Protein AF-A0A6M2D416-F1 (afdb_monomer_lite)

Secondary structure (DSSP, 8-state):
---------------HHHHHHHHHHS------SSHHHHHHHHTTPPPEEE--PPPP---------PPPS-EEEEEEEEEEEPPHHHHHTTTHHHHHHTTS--S--------SEEEEEEEEPTT-SSSTT-EE-SEEEPPGGGG-TTHHHHHHHTT--HHHHIIIIIT-S-SPPPHHHHS-HHHHHTT--GGGS--HHHHHHHHHHHHHHHHH----EESSPPPTT----B----TT--HHHHHHHHHH-TTHHHHHHHHHT-EE-GGGEEEEEEEEPPTTS-S--EEEEEEEEEESSPPP----SSSEEEEEEE-HHHHHHHHHTT--

InterPro domains:
  IPR000086 NUDIX hydrolase domain [PS51462] (69-328)
  IPR015797 NUDIX hydrolase-like domain superfamily [SSF55811] (111-321)
  IPR039121 Acyl-coenzyme A diphosphatase NUDT19 [PTHR12318] (63-326)

Radius of gyration: 21.06 Å; chains: 1; bounding box: 55×63×43 Å

Structure (mmCIF, N/CA/C/O backbone):
data_AF-A0A6M2D416-F1
#
_entry.id   AF-A0A6M2D416-F1
#
loop_
_atom_site.group_PDB
_atom_site.id
_atom_site.type_symbol
_atom_site.label_atom_id
_atom_site.label_alt_id
_atom_site.label_comp_id
_atom_site.label_asym_id
_atom_site.label_entity_id
_atom_site.label_seq_id
_atom_site.pdbx_PDB_ins_code
_atom_site.Cartn_x
_atom_site.Cartn_y
_atom_site.Cartn_z
_atom_site.occupancy
_atom_site.B_iso_or_equiv
_atom_site.auth_seq_id
_atom_site.auth_comp_id
_atom_site.auth_asym_id
_atom_site.auth_atom_id
_atom_site.pdbx_PDB_model_num
ATOM 1 N N . TRP A 1 1 ? -30.967 5.201 -10.772 1.00 27.53 1 TRP A N 1
ATOM 2 C CA . TRP A 1 1 ? -32.035 6.024 -10.182 1.00 27.53 1 TRP A CA 1
ATOM 3 C C . TRP A 1 1 ? -32.288 5.547 -8.766 1.00 27.53 1 TRP A C 1
ATOM 5 O O . TRP A 1 1 ? -32.712 4.417 -8.590 1.00 27.53 1 TRP A O 1
ATOM 15 N N . CYS A 1 2 ? -31.939 6.369 -7.782 1.00 19.62 2 CYS A N 1
ATOM 16 C CA . CYS A 1 2 ? -32.592 6.429 -6.475 1.00 19.62 2 CYS A CA 1
ATOM 17 C C . CYS A 1 2 ? -32.116 7.726 -5.817 1.00 19.62 2 CYS A C 1
ATOM 19 O O . CYS A 1 2 ? -31.126 7.777 -5.093 1.00 19.62 2 CYS A O 1
ATOM 21 N N . SER A 1 3 ? -32.803 8.801 -6.188 1.00 26.62 3 SER A N 1
ATOM 22 C CA . SER A 1 3 ? -32.881 10.049 -5.447 1.00 26.62 3 SER A CA 1
ATOM 23 C C . SER A 1 3 ? -33.640 9.780 -4.147 1.00 26.62 3 SER A C 1
ATOM 25 O O . SER A 1 3 ? -34.864 9.681 -4.148 1.00 26.62 3 SER A O 1
ATOM 27 N N . GLY A 1 4 ? -32.914 9.622 -3.045 1.00 21.33 4 GLY A N 1
ATOM 28 C CA . GLY A 1 4 ? -33.474 9.505 -1.701 1.00 21.33 4 GLY A CA 1
ATOM 29 C C . GLY A 1 4 ? -32.883 10.587 -0.812 1.00 21.33 4 GLY A C 1
ATOM 30 O O . GLY A 1 4 ? -31.812 10.412 -0.244 1.00 21.33 4 GLY A O 1
ATOM 31 N N . SER A 1 5 ? -33.570 11.724 -0.744 1.00 26.69 5 SER A N 1
ATOM 32 C CA . SER A 1 5 ? -33.284 12.833 0.165 1.00 26.69 5 SER A CA 1
ATOM 33 C C . SER A 1 5 ? -33.296 12.355 1.622 1.00 26.69 5 SER A C 1
ATOM 35 O O . SER A 1 5 ? -34.361 12.053 2.154 1.00 26.69 5 SER A O 1
ATOM 37 N N . LEU A 1 6 ? -32.146 12.384 2.296 1.00 23.77 6 LEU A N 1
ATOM 38 C CA . LEU A 1 6 ? -32.079 12.424 3.759 1.00 23.77 6 LEU A CA 1
ATOM 39 C C . LEU A 1 6 ? -31.815 13.870 4.194 1.00 23.77 6 LEU A C 1
ATOM 41 O O . LEU A 1 6 ? -30.680 14.295 4.397 1.00 23.77 6 LEU A O 1
ATOM 45 N N . ARG A 1 7 ? -32.901 14.646 4.300 1.00 24.47 7 ARG A N 1
ATOM 46 C CA . ARG A 1 7 ? -32.939 15.894 5.072 1.00 24.47 7 ARG A CA 1
ATOM 47 C C . ARG A 1 7 ? -33.192 15.562 6.545 1.00 24.47 7 ARG A C 1
ATOM 49 O O . ARG A 1 7 ? -34.168 14.891 6.859 1.00 24.47 7 ARG A O 1
ATOM 56 N N . GLY A 1 8 ? -32.374 16.150 7.423 1.00 23.72 8 GLY A N 1
ATOM 57 C CA . GLY A 1 8 ? -32.570 16.234 8.879 1.00 23.72 8 GLY A CA 1
ATOM 58 C C . GLY A 1 8 ? -31.790 15.160 9.650 1.00 23.72 8 GLY A C 1
ATOM 59 O O . GLY A 1 8 ? -31.942 13.986 9.364 1.00 23.72 8 GLY A O 1
ATOM 60 N N . ARG A 1 9 ? -30.950 15.459 10.649 1.00 22.52 9 ARG A N 1
ATOM 61 C CA . ARG A 1 9 ? -30.911 16.601 11.575 1.00 22.52 9 ARG A CA 1
ATOM 62 C C . ARG A 1 9 ? -29.462 16.932 11.989 1.00 22.52 9 ARG A C 1
ATOM 64 O O . ARG A 1 9 ? -28.677 16.034 12.242 1.00 22.52 9 ARG A O 1
ATOM 71 N N . ARG A 1 10 ? -29.199 18.242 12.091 1.00 24.81 10 ARG A N 1
ATOM 72 C CA . ARG A 1 10 ? -28.226 18.972 12.937 1.00 24.81 10 ARG A CA 1
ATOM 73 C C . ARG A 1 10 ? -26.801 18.398 13.085 1.00 24.81 10 ARG A C 1
ATOM 75 O O . ARG A 1 10 ? -26.560 17.509 13.884 1.00 24.81 10 ARG A O 1
ATOM 82 N N . GLY A 1 11 ? -25.848 19.065 12.427 1.00 26.11 11 GLY A N 1
ATOM 83 C CA . GLY A 1 11 ? -24.556 19.423 13.037 1.00 26.11 11 GLY A CA 1
ATOM 84 C C . GLY A 1 11 ? -23.553 18.312 13.366 1.00 26.11 11 GLY A C 1
ATOM 85 O O . GLY A 1 11 ? -22.735 18.520 14.253 1.00 26.11 11 GLY A O 1
ATOM 86 N N . GLY A 1 12 ? -23.582 17.160 12.694 1.00 24.47 12 GLY A N 1
ATOM 87 C CA . GLY A 1 12 ? -22.555 16.129 12.875 1.00 24.47 12 GLY A CA 1
ATOM 88 C C . GLY A 1 12 ? -21.282 16.450 12.089 1.00 24.47 12 GLY A C 1
ATOM 89 O O . GLY A 1 12 ? -21.311 16.469 10.859 1.00 24.47 12 GLY A O 1
ATOM 90 N N . GLN A 1 13 ? -20.167 16.690 12.786 1.00 28.94 13 GLN A N 1
ATOM 91 C CA . GLN A 1 13 ? -18.825 16.602 12.206 1.00 28.94 13 GLN A CA 1
ATOM 92 C C . GLN A 1 13 ? -18.685 15.253 11.487 1.00 28.94 13 GLN A C 1
ATOM 94 O O . GLN A 1 13 ? -18.923 14.198 12.074 1.00 28.94 13 GLN A O 1
ATOM 99 N N . TRP A 1 14 ? -18.307 15.281 10.210 1.00 30.66 14 TRP A N 1
ATOM 100 C CA . TRP A 1 14 ? -17.920 14.076 9.481 1.00 30.66 14 TRP A CA 1
ATOM 101 C C . TRP A 1 14 ? -16.582 13.595 10.048 1.00 30.66 14 TRP A C 1
ATOM 103 O O . TRP A 1 14 ? -15.518 14.003 9.593 1.00 30.66 14 TRP A O 1
ATOM 113 N N . CYS A 1 15 ? -16.643 12.790 11.108 1.00 32.06 15 CYS A N 1
ATOM 114 C CA . CYS A 1 15 ? -15.466 12.240 11.767 1.00 32.06 15 CYS A CA 1
ATOM 115 C C . CYS A 1 15 ? -14.890 11.056 10.988 1.00 32.06 15 CYS A C 1
ATOM 117 O O . CYS A 1 15 ? -15.589 10.353 10.258 1.00 32.06 15 CYS A O 1
ATOM 119 N N . ALA A 1 16 ? -13.602 10.824 11.211 1.00 33.34 16 ALA A N 1
ATOM 120 C CA . ALA A 1 16 ? -12.753 9.832 10.572 1.00 33.34 16 ALA A CA 1
ATOM 121 C C . ALA A 1 16 ? -13.314 8.406 10.460 1.00 33.34 16 ALA A C 1
ATOM 123 O O . ALA A 1 16 ? -12.935 7.676 9.560 1.00 33.34 16 ALA A O 1
ATOM 124 N N . ALA A 1 17 ? -14.249 7.979 11.297 1.00 29.34 17 ALA A N 1
ATOM 125 C CA . ALA A 1 17 ? -14.842 6.662 11.112 1.00 29.34 17 ALA A CA 1
ATOM 126 C C . ALA A 1 17 ? -15.971 6.637 10.057 1.00 29.34 17 ALA A C 1
ATOM 128 O O . ALA A 1 17 ? -16.163 5.614 9.413 1.00 29.34 17 ALA A O 1
ATOM 129 N N . SER A 1 18 ? -16.572 7.770 9.670 1.00 36.16 18 SER A N 1
ATOM 130 C CA . SER A 1 18 ? -17.322 7.848 8.399 1.00 36.16 18 SER A CA 1
ATOM 131 C C . SER A 1 18 ? -16.418 7.629 7.164 1.00 36.16 18 SER A C 1
ATOM 133 O O . SER A 1 18 ? -16.910 7.176 6.133 1.00 36.16 18 SER A O 1
ATOM 135 N N . PHE A 1 19 ? -15.103 7.876 7.280 1.00 40.12 19 PHE A N 1
ATOM 136 C CA . PHE A 1 19 ? -14.059 7.662 6.254 1.00 40.12 19 PHE A CA 1
ATOM 137 C C . PHE A 1 19 ? -13.789 6.168 6.003 1.00 40.12 19 PHE A C 1
ATOM 139 O O . PHE A 1 19 ? -13.688 5.727 4.862 1.00 40.12 19 PHE A O 1
ATOM 146 N N . VAL A 1 20 ? -13.737 5.371 7.076 1.00 38.25 20 VAL A N 1
ATOM 147 C CA . VAL A 1 20 ? -13.540 3.910 7.031 1.00 38.25 20 VAL A CA 1
ATOM 148 C C . VAL A 1 20 ? -14.827 3.184 6.615 1.00 38.25 20 VAL A C 1
ATOM 150 O O . VAL A 1 20 ? -14.782 2.145 5.956 1.00 38.25 20 VAL A O 1
ATOM 153 N N . LEU A 1 21 ? -15.990 3.749 6.961 1.00 37.34 21 LEU A N 1
ATOM 154 C CA . LEU A 1 21 ? -17.278 3.048 6.936 1.00 37.34 21 LEU A CA 1
ATOM 155 C C . LEU A 1 21 ? -18.181 3.402 5.747 1.00 37.34 21 LEU A C 1
ATOM 157 O O . LEU A 1 21 ? -19.014 2.581 5.348 1.00 37.34 21 LEU A O 1
ATOM 161 N N . ALA A 1 22 ? -17.996 4.566 5.112 1.00 37.41 22 ALA A N 1
ATOM 162 C CA . ALA A 1 22 ? -18.667 4.881 3.847 1.00 37.41 22 ALA A CA 1
ATOM 163 C C . ALA A 1 22 ? -18.236 3.935 2.706 1.00 37.41 22 ALA A C 1
ATOM 165 O O . ALA A 1 22 ? -19.055 3.623 1.838 1.00 37.41 22 ALA A O 1
ATOM 166 N N . ASN A 1 23 ? -17.005 3.408 2.762 1.00 36.28 23 ASN A N 1
ATOM 167 C CA . ASN A 1 23 ? -16.443 2.480 1.774 1.00 36.28 23 ASN A CA 1
ATOM 168 C C . ASN A 1 23 ? -17.044 1.062 1.829 1.00 36.28 23 ASN A C 1
ATOM 170 O O . ASN A 1 23 ? -17.010 0.358 0.823 1.00 36.28 23 ASN A O 1
ATOM 174 N N . PHE A 1 24 ? -17.652 0.653 2.950 1.00 34.19 24 PHE A N 1
ATOM 175 C CA . PHE A 1 24 ? -18.330 -0.650 3.066 1.00 34.19 24 PHE A CA 1
ATOM 176 C C . PHE A 1 24 ? -19.843 -0.589 2.796 1.00 34.19 24 PHE A C 1
ATOM 178 O O . PHE A 1 24 ? -20.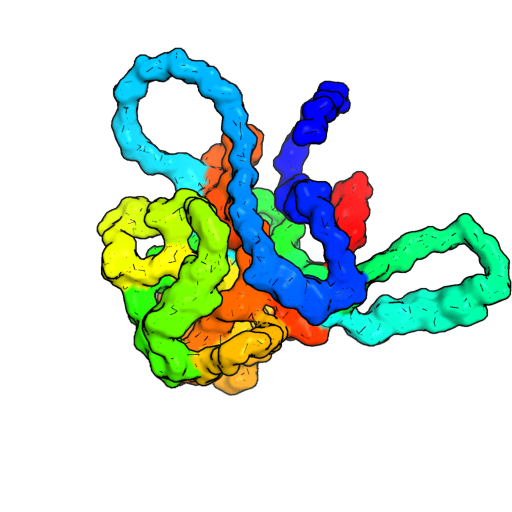436 -1.592 2.410 1.00 34.19 24 PHE A O 1
ATOM 185 N N . ARG A 1 25 ? -20.499 0.572 2.969 1.00 33.16 25 ARG A N 1
ATOM 186 C CA . ARG A 1 25 ? -21.965 0.706 2.793 1.00 33.16 25 ARG A CA 1
ATOM 187 C C . ARG A 1 25 ? -22.425 0.966 1.356 1.00 33.16 25 ARG A C 1
ATOM 189 O O . ARG A 1 25 ? -23.575 0.680 1.029 1.00 33.16 25 ARG A O 1
ATOM 196 N N . THR A 1 26 ? -21.581 1.558 0.518 1.00 33.00 26 THR A N 1
ATOM 197 C CA . THR A 1 26 ? -21.975 2.127 -0.790 1.00 33.00 26 THR A CA 1
ATOM 198 C C . THR A 1 26 ? -21.758 1.185 -1.974 1.00 33.00 26 THR A C 1
ATOM 200 O O . THR A 1 26 ? -22.317 1.396 -3.052 1.00 33.00 26 THR A O 1
ATOM 203 N N . SER A 1 27 ? -21.047 0.086 -1.749 1.00 30.62 27 SER A N 1
ATOM 204 C CA . SER A 1 27 ? -20.943 -1.031 -2.673 1.00 30.62 27 SER A CA 1
ATOM 205 C C . SER A 1 27 ? -21.744 -2.176 -2.063 1.00 30.62 27 SER A C 1
ATOM 207 O O . SER A 1 27 ? -21.318 -2.759 -1.076 1.00 30.62 27 SER A O 1
ATOM 209 N N . ARG A 1 28 ? -22.900 -2.534 -2.630 1.00 33.62 28 ARG A N 1
ATOM 210 C CA . ARG A 1 28 ? -23.397 -3.909 -2.497 1.00 33.62 28 ARG A CA 1
ATOM 211 C C . ARG A 1 28 ? -22.754 -4.742 -3.611 1.00 33.62 28 ARG A C 1
ATOM 213 O O . ARG A 1 28 ? -23.393 -4.902 -4.650 1.00 33.62 28 ARG A O 1
ATOM 220 N N . PRO A 1 29 ? -21.542 -5.303 -3.481 1.00 34.72 29 PRO A N 1
ATOM 221 C CA . PRO A 1 29 ? -21.375 -6.650 -3.961 1.00 34.72 29 PRO A CA 1
ATOM 222 C C . PRO A 1 29 ? -21.978 -7.558 -2.885 1.00 34.72 29 PRO A C 1
ATOM 224 O O . PRO A 1 29 ? -21.923 -7.265 -1.692 1.00 34.72 29 PRO A O 1
ATOM 227 N N . ASN A 1 30 ? -22.551 -8.684 -3.277 1.00 32.66 30 ASN A N 1
ATOM 228 C CA . ASN A 1 30 ? -22.620 -9.813 -2.360 1.00 32.66 30 ASN A CA 1
ATOM 229 C C . ASN A 1 30 ? -21.165 -10.128 -1.963 1.00 32.66 30 ASN A C 1
ATOM 231 O O . ASN A 1 30 ? -20.480 -10.820 -2.726 1.00 32.66 30 ASN A O 1
ATOM 235 N N . MET A 1 31 ? -20.661 -9.532 -0.869 1.00 39.53 31 MET A N 1
ATOM 236 C CA . MET A 1 31 ? -19.367 -9.890 -0.298 1.00 39.53 31 MET A CA 1
ATOM 237 C C . MET A 1 31 ? -19.488 -11.361 0.043 1.00 39.53 31 MET A C 1
ATOM 239 O O . MET A 1 31 ? -20.346 -11.770 0.825 1.00 39.53 31 MET A O 1
ATOM 243 N N . CYS A 1 32 ? -18.718 -12.166 -0.677 1.00 40.56 32 CYS A N 1
ATOM 244 C CA . CYS A 1 32 ? -18.696 -13.589 -0.448 1.00 40.56 32 CYS A CA 1
ATOM 245 C C . CYS A 1 32 ? -18.196 -13.824 0.969 1.00 40.56 32 CYS A C 1
ATOM 247 O O . CYS A 1 32 ? -17.181 -13.266 1.372 1.00 40.56 32 CYS A O 1
ATOM 249 N N . SER A 1 33 ? -18.879 -14.705 1.684 1.00 48.62 33 SER A N 1
ATOM 250 C CA . SER A 1 33 ? -18.448 -15.284 2.956 1.00 48.62 33 SER A CA 1
ATOM 251 C C . SER A 1 33 ? -17.219 -16.199 2.807 1.00 48.62 33 SER A C 1
ATOM 253 O O . SER A 1 33 ? -17.058 -17.117 3.600 1.00 48.62 33 SER A O 1
ATOM 255 N N . ASN A 1 34 ? -16.435 -16.028 1.734 1.00 50.75 34 ASN A N 1
ATOM 256 C CA . ASN A 1 34 ? -15.284 -16.844 1.374 1.00 50.75 34 ASN A CA 1
ATOM 257 C C . ASN A 1 34 ? -14.194 -15.968 0.731 1.00 50.75 34 ASN A C 1
ATOM 259 O O . ASN A 1 34 ? -14.401 -15.381 -0.342 1.00 50.75 34 ASN A O 1
ATOM 263 N N . LEU A 1 35 ? -13.020 -15.925 1.367 1.00 50.34 35 LEU A N 1
ATOM 264 C CA . LEU A 1 35 ? -11.848 -15.146 0.945 1.00 50.34 35 LEU A CA 1
ATOM 265 C C . LEU A 1 35 ? -11.408 -15.406 -0.513 1.00 50.34 35 LEU A C 1
ATOM 267 O O . LEU A 1 35 ? -11.118 -14.454 -1.243 1.00 50.34 35 LEU A O 1
ATOM 271 N N . TYR A 1 36 ? -11.424 -16.661 -0.981 1.00 49.31 36 TYR A N 1
ATOM 272 C CA . TYR A 1 36 ? -11.018 -17.020 -2.353 1.00 49.31 36 TYR A CA 1
ATOM 273 C C . TYR A 1 36 ? -11.968 -16.443 -3.409 1.00 49.31 36 TYR A C 1
ATOM 275 O O . TYR A 1 36 ? -11.564 -16.031 -4.501 1.00 49.31 36 TYR A O 1
ATOM 283 N N . THR A 1 37 ? -13.258 -16.363 -3.077 1.00 49.38 37 THR A N 1
ATOM 284 C CA . THR A 1 37 ? -14.253 -15.749 -3.966 1.00 49.38 37 THR A CA 1
ATOM 285 C C . THR A 1 37 ? -14.168 -14.218 -3.931 1.00 49.38 37 THR A C 1
ATOM 287 O O . THR A 1 37 ? -14.584 -13.550 -4.874 1.00 49.38 37 THR A O 1
ATOM 290 N N . CYS A 1 38 ? -13.607 -13.650 -2.859 1.00 51.84 38 CYS A N 1
ATOM 291 C CA . CYS A 1 38 ? -13.361 -12.218 -2.713 1.00 51.84 38 CYS A CA 1
ATOM 292 C C . CYS A 1 38 ? -12.230 -11.750 -3.648 1.00 51.84 38 CYS A C 1
ATOM 294 O O . CYS A 1 38 ? -12.459 -10.873 -4.479 1.00 51.84 38 CYS A O 1
ATOM 296 N N . SER A 1 39 ? -11.055 -12.395 -3.602 1.00 49.50 39 SER A N 1
ATOM 297 C CA . SER A 1 39 ? -9.897 -12.051 -4.457 1.00 49.50 39 SER A CA 1
ATOM 298 C C . SER A 1 39 ? -10.216 -12.135 -5.961 1.00 49.50 39 SER A C 1
ATOM 300 O O . SER A 1 39 ? -9.938 -11.204 -6.728 1.00 49.50 39 SER A O 1
ATOM 302 N N . SER A 1 40 ? -10.900 -13.203 -6.388 1.00 50.25 40 SER A N 1
ATOM 303 C CA . SER A 1 40 ? -11.320 -13.370 -7.789 1.00 50.25 40 SER A CA 1
ATOM 304 C C . SER A 1 40 ? -12.333 -12.309 -8.241 1.00 50.25 40 SER A C 1
ATOM 306 O O . SER A 1 40 ? -12.226 -11.798 -9.357 1.00 50.25 40 SER A O 1
ATOM 308 N N . LYS A 1 41 ? -13.276 -11.905 -7.376 1.00 53.94 41 LYS A N 1
ATOM 309 C CA . LYS A 1 41 ? -14.233 -10.827 -7.676 1.00 53.94 41 LYS A CA 1
ATOM 310 C C . LYS A 1 41 ? -13.569 -9.451 -7.744 1.00 53.94 41 LYS A C 1
ATOM 312 O O . LYS A 1 41 ? -13.856 -8.701 -8.680 1.00 53.94 41 LYS A O 1
ATOM 317 N N . PHE A 1 42 ? -12.664 -9.124 -6.816 1.00 49.66 42 PHE A N 1
ATOM 318 C CA . PHE A 1 42 ? -11.966 -7.830 -6.816 1.00 49.66 42 PHE A CA 1
ATOM 319 C C . PHE A 1 42 ? -11.114 -7.624 -8.070 1.00 49.66 42 PHE A C 1
ATOM 321 O O . PHE A 1 42 ? -11.040 -6.510 -8.579 1.00 49.66 42 PHE A O 1
ATOM 328 N N . SER A 1 43 ? -10.568 -8.699 -8.647 1.00 48.69 43 SER A N 1
ATOM 329 C CA . SER A 1 43 ? -9.809 -8.640 -9.905 1.00 48.69 43 SER A CA 1
ATOM 330 C C . SER A 1 43 ? -10.596 -8.104 -11.111 1.00 48.69 43 SER A C 1
ATOM 332 O O . SER A 1 43 ? -9.981 -7.779 -12.126 1.00 48.69 43 SER A O 1
ATOM 334 N N . THR A 1 44 ? -11.928 -8.014 -11.021 1.00 45.56 44 THR A N 1
ATOM 335 C CA . THR A 1 44 ? -12.816 -7.552 -12.107 1.00 45.56 44 THR A CA 1
ATOM 336 C C . THR A 1 44 ? -13.509 -6.219 -11.823 1.00 45.56 44 THR A C 1
ATOM 338 O O . THR A 1 44 ? -14.256 -5.720 -12.666 1.00 45.56 44 THR A O 1
ATOM 341 N N . MET A 1 45 ? -13.289 -5.635 -10.643 1.00 49.41 45 MET A N 1
ATOM 342 C CA . MET A 1 45 ? -14.020 -4.455 -10.195 1.00 49.41 45 MET A CA 1
ATOM 343 C C . MET A 1 45 ? -13.389 -3.179 -10.771 1.00 49.41 45 MET A C 1
ATOM 345 O O . MET A 1 45 ? -12.180 -2.983 -10.704 1.00 49.41 45 MET A O 1
ATOM 349 N N . GLN A 1 46 ? -14.208 -2.310 -11.369 1.00 55.50 46 GLN A N 1
ATOM 350 C CA . GLN A 1 46 ? -13.762 -0.989 -11.819 1.00 55.50 46 GLN A CA 1
ATOM 351 C C . GLN A 1 46 ? -13.703 -0.021 -10.638 1.00 55.50 46 GLN A C 1
ATOM 353 O O . GLN A 1 46 ? -14.670 0.093 -9.877 1.00 55.50 46 GLN A O 1
ATOM 358 N N . VAL A 1 47 ? -12.605 0.729 -10.545 1.00 58.06 47 VAL A N 1
ATOM 359 C CA . VAL A 1 47 ? -12.447 1.803 -9.562 1.00 58.06 47 VAL A CA 1
ATOM 360 C C . VAL A 1 47 ? -13.466 2.896 -9.822 1.00 58.06 47 VAL A C 1
ATOM 362 O O . VAL A 1 47 ? -13.589 3.415 -10.932 1.00 58.06 47 VAL A O 1
ATOM 365 N N . ARG A 1 48 ? -14.194 3.265 -8.773 1.00 61.50 48 ARG A N 1
ATOM 366 C CA . ARG A 1 48 ? -15.063 4.439 -8.776 1.00 61.50 48 ARG A CA 1
ATOM 367 C C . ARG A 1 48 ? -14.317 5.592 -8.122 1.00 61.50 48 ARG A C 1
ATOM 369 O O . ARG A 1 48 ? -13.595 5.377 -7.155 1.00 61.50 48 ARG A O 1
ATOM 376 N N . ARG A 1 49 ? -14.526 6.808 -8.628 1.00 65.88 49 ARG A N 1
ATOM 377 C CA . ARG A 1 49 ? -14.093 8.031 -7.950 1.00 65.88 49 ARG A CA 1
ATOM 378 C C . ARG A 1 49 ? -15.240 8.587 -7.124 1.00 65.88 49 ARG A C 1
ATOM 380 O O . ARG A 1 49 ? -16.332 8.792 -7.654 1.00 65.88 49 ARG A O 1
ATOM 387 N N . ALA A 1 50 ? -15.008 8.833 -5.840 1.00 58.25 50 ALA A N 1
ATOM 388 C CA . ALA A 1 50 ? -15.961 9.561 -5.009 1.00 58.25 50 ALA A CA 1
ATOM 389 C C . ALA A 1 50 ? -15.553 11.032 -4.924 1.00 58.25 50 ALA A C 1
ATOM 391 O O . ALA A 1 50 ? -14.595 11.387 -4.243 1.00 58.25 50 ALA A O 1
ATOM 392 N N . THR A 1 51 ? -16.317 11.894 -5.587 1.00 51.47 51 THR A N 1
ATOM 393 C CA . THR A 1 51 ? -16.223 13.348 -5.442 1.00 51.47 51 THR A CA 1
ATOM 394 C C . THR A 1 51 ? -17.600 13.895 -5.093 1.00 51.47 51 THR A C 1
ATOM 396 O O . THR A 1 51 ? -18.549 13.748 -5.859 1.00 51.47 51 THR A O 1
ATOM 399 N N . ILE A 1 52 ? -17.726 14.564 -3.946 1.00 43.00 52 ILE A N 1
ATOM 400 C CA . ILE A 1 52 ? -18.886 15.420 -3.674 1.00 43.00 52 ILE A CA 1
ATOM 401 C C . ILE A 1 52 ? -18.540 16.797 -4.244 1.00 43.00 52 ILE A C 1
ATOM 403 O O . ILE A 1 52 ? -17.972 17.642 -3.554 1.00 43.00 52 ILE A O 1
ATOM 407 N N . LEU A 1 53 ? -18.802 17.001 -5.537 1.00 34.22 53 LEU A N 1
ATOM 408 C CA . LEU A 1 53 ? -18.716 18.332 -6.139 1.00 34.22 53 LEU A CA 1
ATOM 409 C C . LEU A 1 53 ? -19.958 19.140 -5.728 1.00 34.22 53 LEU A C 1
ATOM 411 O O . LEU A 1 53 ? -21.077 18.654 -5.918 1.00 34.22 53 LEU A O 1
ATOM 415 N N . PRO A 1 54 ? -19.818 20.370 -5.202 1.00 32.62 54 PRO A N 1
ATOM 416 C CA . PRO A 1 54 ? -20.931 21.307 -5.175 1.00 32.62 54 PRO A CA 1
ATOM 417 C C . PRO A 1 54 ? -21.323 21.640 -6.621 1.00 32.62 54 PRO A C 1
ATOM 419 O O . PRO A 1 54 ? -20.457 21.761 -7.488 1.00 32.62 54 PRO A O 1
ATOM 422 N N . GLY A 1 55 ? -22.624 21.774 -6.885 1.00 31.41 55 GLY A N 1
ATOM 423 C CA . GLY A 1 55 ? -23.147 22.111 -8.208 1.00 31.41 55 GLY A CA 1
ATOM 424 C C . GLY A 1 55 ? -22.447 23.330 -8.814 1.00 31.41 55 GLY A C 1
ATOM 425 O O . GLY A 1 55 ? -22.276 24.354 -8.152 1.00 31.41 55 GLY A O 1
ATOM 426 N N . SER A 1 56 ? -22.046 23.188 -10.077 1.00 29.19 56 SER A N 1
ATOM 427 C CA . SER A 1 56 ? -21.437 24.237 -10.891 1.00 29.19 56 SER A CA 1
ATOM 428 C C . SER A 1 56 ? -22.261 25.527 -10.835 1.00 29.19 56 SER A C 1
ATOM 430 O O . SER A 1 56 ? -23.415 25.560 -11.266 1.00 29.19 56 SER A O 1
ATOM 432 N N . LYS A 1 57 ? -21.656 26.605 -10.331 1.00 31.06 57 LYS A N 1
ATOM 433 C CA . LYS A 1 57 ? -22.006 27.965 -10.738 1.00 31.06 57 LYS A CA 1
ATOM 434 C C . LYS A 1 57 ? -20.798 28.546 -11.457 1.00 31.06 57 LYS A C 1
ATOM 436 O O . LYS A 1 57 ? -19.755 28.773 -10.852 1.00 31.06 57 LYS A O 1
ATOM 441 N N . ASN A 1 58 ? -20.966 28.754 -12.759 1.00 37.78 58 ASN A N 1
ATOM 442 C CA . ASN A 1 58 ? -20.053 29.522 -13.592 1.00 37.78 58 ASN A CA 1
ATOM 443 C C . ASN A 1 58 ? -19.950 30.956 -13.059 1.00 37.78 58 ASN A C 1
ATOM 445 O O . ASN A 1 58 ? -20.930 31.696 -13.084 1.00 37.78 58 ASN A O 1
ATOM 449 N N . SER A 1 59 ? -18.749 31.374 -12.681 1.00 33.12 59 SER A N 1
ATOM 450 C CA . SER A 1 59 ? -18.330 32.770 -12.789 1.00 33.12 59 SER A CA 1
ATOM 451 C C . SER A 1 59 ? -16.831 32.782 -13.041 1.00 33.12 59 SER A C 1
ATOM 453 O O . SER A 1 59 ? -16.048 32.349 -12.197 1.00 33.12 59 SER A O 1
ATOM 455 N N . GLY A 1 60 ? -16.451 33.196 -14.246 1.00 39.53 60 GLY A N 1
ATOM 456 C CA . GLY A 1 60 ? -15.063 33.259 -14.660 1.00 39.53 60 GLY A CA 1
ATOM 457 C C . GLY A 1 60 ? -14.312 34.382 -13.958 1.00 39.53 60 GLY A C 1
ATOM 458 O O . GLY A 1 60 ? -14.778 35.514 -13.926 1.00 39.53 60 GLY A O 1
ATOM 459 N N . THR A 1 61 ? -13.111 34.058 -13.500 1.00 32.75 61 THR A N 1
ATOM 460 C CA . THR A 1 61 ? -11.960 34.957 -13.414 1.00 32.75 61 THR A CA 1
ATOM 461 C C . THR A 1 61 ? -10.713 34.083 -13.520 1.00 32.75 61 THR A C 1
ATOM 463 O O . THR A 1 61 ? -10.557 33.102 -12.795 1.00 32.75 61 THR A O 1
ATOM 466 N N . LYS A 1 62 ? -9.837 34.395 -14.484 1.00 48.00 62 LYS A N 1
ATOM 467 C CA . LYS A 1 62 ? -8.506 33.784 -14.582 1.00 48.00 62 LYS A CA 1
ATOM 468 C C . LYS A 1 62 ? -7.726 34.160 -13.320 1.00 48.00 62 LYS A C 1
ATOM 470 O O . LYS A 1 62 ? -7.556 35.341 -13.041 1.00 48.00 62 LYS A O 1
ATOM 475 N N . SER A 1 63 ? -7.262 33.157 -12.588 1.00 35.62 63 SER A N 1
ATOM 476 C CA . SER A 1 63 ? -6.379 33.285 -11.430 1.00 35.62 63 SER A CA 1
ATOM 477 C C . SER A 1 63 ? -5.258 32.262 -11.593 1.00 35.62 63 SER A C 1
ATOM 479 O O . SER A 1 63 ? -5.492 31.198 -12.168 1.00 35.62 63 SER A O 1
ATOM 481 N N . ALA A 1 64 ? -4.049 32.631 -11.167 1.00 36.06 64 ALA A N 1
ATOM 482 C CA . ALA A 1 64 ? -2.819 31.847 -11.246 1.00 36.06 64 ALA A CA 1
ATOM 483 C C . ALA A 1 64 ? -3.064 30.359 -10.951 1.00 36.06 64 ALA A C 1
ATOM 485 O O . ALA A 1 64 ? -3.849 30.040 -10.060 1.00 36.06 64 ALA A O 1
ATOM 486 N N . MET A 1 65 ? -2.402 29.458 -11.688 1.00 37.25 65 MET A N 1
ATOM 487 C CA . MET A 1 65 ? -2.460 28.014 -11.433 1.00 37.25 65 MET A CA 1
ATOM 488 C C . MET A 1 65 ? -1.855 27.721 -10.053 1.00 37.25 65 MET A C 1
ATOM 490 O O . MET A 1 65 ? -0.684 27.370 -9.941 1.00 37.25 65 MET A O 1
ATOM 494 N N . SER A 1 66 ? -2.628 27.924 -8.987 1.00 52.66 66 SER A N 1
ATOM 495 C CA . SER A 1 66 ? -2.281 27.421 -7.672 1.00 52.66 66 SER A CA 1
ATOM 496 C C . SER A 1 66 ? -2.361 25.903 -7.747 1.00 52.66 66 SER A C 1
ATOM 498 O O . SER A 1 66 ? -3.306 25.343 -8.313 1.00 52.66 66 SER A O 1
ATOM 500 N N . ALA A 1 67 ? -1.329 25.240 -7.228 1.00 51.09 67 ALA A N 1
ATOM 501 C CA . ALA A 1 67 ? -1.318 23.794 -7.093 1.00 51.09 67 ALA A CA 1
ATOM 502 C C . ALA A 1 67 ? -2.652 23.333 -6.471 1.00 51.09 67 ALA A C 1
ATOM 504 O O . ALA A 1 67 ? -3.136 23.983 -5.531 1.00 51.09 67 ALA A O 1
ATOM 505 N N . PRO A 1 68 ? -3.281 22.263 -6.989 1.00 63.94 68 PRO A N 1
ATOM 506 C CA . PRO A 1 68 ? -4.528 21.784 -6.422 1.00 63.94 68 PRO A CA 1
ATOM 507 C C . PRO A 1 68 ? -4.330 21.500 -4.923 1.00 63.94 68 PRO A C 1
ATOM 509 O O . PRO A 1 68 ? -3.282 20.992 -4.526 1.00 63.94 68 PRO A O 1
ATOM 512 N N . PRO A 1 69 ? -5.297 21.850 -4.057 1.00 81.62 69 PRO A N 1
ATOM 513 C CA . PRO A 1 69 ? -5.081 21.959 -2.612 1.00 81.62 69 PRO A CA 1
ATOM 514 C C . PRO A 1 69 ? -5.059 20.600 -1.890 1.00 81.62 69 PRO A C 1
ATOM 516 O O . PRO A 1 69 ? -5.496 20.502 -0.744 1.00 81.62 69 PRO A O 1
ATOM 519 N N . TRP A 1 70 ? -4.629 19.531 -2.561 1.00 89.38 70 TRP A N 1
ATOM 520 C CA . TRP A 1 70 ? -4.542 18.190 -2.000 1.00 89.38 70 TRP A CA 1
ATOM 521 C C . TRP A 1 70 ? -3.227 17.504 -2.371 1.00 89.38 70 TRP A C 1
ATOM 523 O O . TRP A 1 70 ? -2.562 17.870 -3.338 1.00 89.38 70 TRP A O 1
ATOM 533 N N . LYS A 1 71 ? -2.854 16.507 -1.570 1.00 92.69 71 LYS A N 1
ATOM 534 C CA . LYS A 1 71 ? -1.733 15.600 -1.842 1.00 92.69 71 LYS A CA 1
ATOM 535 C C . LYS A 1 71 ? -2.262 14.224 -2.237 1.00 92.69 71 LYS A C 1
ATOM 537 O O . LYS A 1 71 ? -3.391 13.882 -1.892 1.00 92.69 71 LYS A O 1
ATOM 542 N N . GLU A 1 72 ? -1.461 13.448 -2.948 1.00 95.94 72 GLU A N 1
ATOM 543 C CA . GLU A 1 72 ? -1.819 12.078 -3.315 1.00 95.94 72 GLU A CA 1
ATOM 544 C C . GLU A 1 72 ? -1.290 11.094 -2.275 1.00 95.94 72 GLU A C 1
ATOM 546 O O . GLU A 1 72 ? -0.220 11.291 -1.694 1.00 95.94 72 GLU A O 1
ATOM 551 N N . ALA A 1 73 ? -2.088 10.068 -2.009 1.00 96.81 73 ALA A N 1
ATOM 552 C CA . ALA A 1 73 ? -1.823 9.064 -0.995 1.00 96.81 73 ALA A CA 1
ATOM 553 C C . ALA A 1 73 ? -2.278 7.682 -1.474 1.00 96.81 73 ALA A C 1
ATOM 555 O O . ALA A 1 73 ? -3.113 7.559 -2.378 1.00 96.81 73 ALA A O 1
ATOM 556 N N . ALA A 1 74 ? -1.776 6.638 -0.824 1.00 97.75 74 ALA A N 1
ATOM 557 C CA . ALA A 1 74 ? -2.227 5.276 -1.051 1.00 97.75 74 ALA A CA 1
ATOM 558 C C . ALA A 1 74 ? -2.415 4.543 0.281 1.00 97.75 74 ALA A C 1
ATOM 560 O O . ALA A 1 74 ? -1.616 4.693 1.203 1.00 97.75 74 ALA A O 1
ATOM 561 N N . SER A 1 75 ? -3.479 3.747 0.382 1.00 96.62 75 SER A N 1
ATOM 562 C CA . SER A 1 75 ? -3.795 2.975 1.589 1.00 96.62 75 SER A CA 1
ATOM 563 C C . SER A 1 75 ? -4.138 1.533 1.262 1.00 96.62 75 SER A C 1
ATOM 565 O O . SER A 1 75 ? -4.736 1.241 0.221 1.00 96.62 75 SER A O 1
ATOM 567 N N . LEU A 1 76 ? -3.801 0.631 2.183 1.00 95.88 76 LEU A N 1
ATOM 568 C CA . LEU A 1 76 ? -3.969 -0.802 2.000 1.00 95.88 76 LEU A CA 1
ATOM 569 C C . LEU A 1 76 ? -4.916 -1.423 3.027 1.00 95.88 76 LEU A C 1
ATOM 571 O O . LEU A 1 76 ? -4.654 -1.468 4.224 1.00 95.88 76 LEU A O 1
ATOM 575 N N . ILE A 1 77 ? -6.002 -2.001 2.531 1.00 95.06 77 ILE A N 1
ATOM 576 C CA . ILE A 1 77 ? -6.933 -2.819 3.298 1.00 95.06 77 ILE A CA 1
ATOM 577 C C . ILE A 1 77 ? -6.390 -4.251 3.304 1.00 95.06 77 ILE A C 1
ATOM 579 O O . ILE A 1 77 ? -6.603 -5.019 2.360 1.00 95.06 77 ILE A O 1
ATOM 583 N N . VAL A 1 78 ? -5.671 -4.615 4.365 1.00 93.44 78 VAL A N 1
ATOM 584 C CA . VAL A 1 78 ? -5.166 -5.983 4.543 1.00 93.44 78 VAL A CA 1
ATOM 585 C C . VAL A 1 78 ? -6.279 -6.860 5.109 1.00 93.44 78 VAL A C 1
ATOM 587 O O . VAL A 1 78 ? -6.799 -6.613 6.199 1.00 93.44 78 VAL A O 1
ATOM 590 N N . VAL A 1 79 ? -6.643 -7.895 4.357 1.00 91.88 79 VAL A N 1
ATOM 591 C CA . VAL A 1 79 ? -7.691 -8.857 4.695 1.00 91.88 79 VAL A CA 1
ATOM 592 C C . VAL A 1 79 ? -7.058 -10.222 4.905 1.00 91.88 79 VAL A C 1
ATOM 594 O O . VAL A 1 79 ? -6.341 -10.702 4.035 1.00 91.88 79 VAL A O 1
ATOM 597 N N . SER A 1 80 ? -7.351 -10.876 6.023 1.00 88.94 80 SER A N 1
ATOM 598 C CA . SER A 1 80 ? -6.867 -12.228 6.314 1.00 88.94 80 SER A CA 1
ATOM 599 C C . SER A 1 80 ? -8.011 -13.181 6.629 1.00 88.94 80 SER A C 1
ATOM 601 O O . SER A 1 80 ? -9.040 -12.755 7.160 1.00 88.94 80 SER A O 1
ATOM 603 N N . ARG A 1 81 ? -7.848 -14.478 6.341 1.00 84.88 81 ARG A N 1
ATOM 604 C CA . ARG A 1 81 ? -8.803 -15.489 6.818 1.00 84.88 81 ARG A CA 1
ATOM 605 C C . ARG A 1 81 ? -8.868 -15.452 8.347 1.00 84.88 81 ARG A C 1
ATOM 607 O O . ARG A 1 81 ? -7.848 -15.356 9.031 1.00 84.88 81 ARG A O 1
ATOM 614 N N . ALA A 1 82 ? -10.077 -15.533 8.891 1.00 81.69 82 ALA A N 1
ATOM 615 C CA . ALA A 1 82 ? -10.285 -15.635 10.323 1.00 81.69 82 ALA A CA 1
ATOM 616 C C . ALA A 1 82 ? -9.654 -16.942 10.848 1.00 81.69 82 ALA A C 1
ATOM 618 O O . ALA A 1 82 ? -9.835 -17.994 10.228 1.00 81.69 82 ALA A O 1
ATOM 619 N N . PRO A 1 83 ? -8.930 -16.913 11.982 1.00 75.56 83 PRO A N 1
ATOM 620 C CA . PRO A 1 83 ? -8.419 -18.126 12.607 1.00 75.56 83 PRO A CA 1
ATOM 621 C C . PRO A 1 83 ? -9.545 -19.140 12.841 1.00 75.56 83 PRO A C 1
ATOM 623 O O . PRO A 1 83 ? -10.613 -18.770 13.325 1.00 75.56 83 PRO A O 1
ATOM 626 N N . LEU A 1 84 ? -9.296 -20.425 12.564 1.00 68.00 84 LEU A N 1
ATOM 627 C CA . LEU A 1 84 ? -10.274 -21.508 12.762 1.00 68.00 84 LEU A CA 1
ATOM 628 C C . LEU A 1 84 ? -10.901 -21.484 14.161 1.00 68.00 84 LEU A C 1
ATOM 630 O O . LEU A 1 84 ? -12.100 -21.674 14.288 1.00 68.00 84 LEU A O 1
ATOM 634 N N . ARG A 1 85 ? -10.123 -21.174 15.204 1.00 64.19 85 ARG A N 1
ATOM 635 C CA . ARG A 1 85 ? -10.625 -21.016 16.581 1.00 64.19 85 ARG A CA 1
ATOM 636 C C . ARG A 1 85 ? -11.683 -19.916 16.740 1.00 64.19 85 ARG A C 1
ATOM 638 O O . ARG A 1 85 ? -12.578 -20.068 17.558 1.00 64.19 85 ARG A O 1
ATOM 645 N N . ASP A 1 86 ? -11.614 -18.841 15.960 1.00 65.31 86 ASP A N 1
ATOM 646 C CA . ASP A 1 86 ? -12.548 -17.713 16.055 1.00 65.31 86 ASP A CA 1
ATOM 647 C C . ASP A 1 86 ? -13.844 -18.003 15.293 1.00 65.31 86 ASP A C 1
ATOM 649 O O . ASP A 1 86 ? -14.888 -17.435 15.610 1.00 65.31 86 ASP A O 1
ATOM 653 N N . VAL A 1 87 ? -13.756 -18.870 14.279 1.00 61.22 87 VAL A N 1
ATOM 654 C CA . VAL A 1 87 ? -14.893 -19.348 13.490 1.00 61.22 87 VAL A CA 1
ATOM 655 C C . VAL A 1 87 ? -15.575 -20.507 14.215 1.00 61.22 87 VAL A C 1
ATOM 657 O O . VAL A 1 87 ? -16.767 -20.444 14.450 1.00 61.22 87 VAL A O 1
ATOM 660 N N . VAL A 1 88 ? -14.825 -21.520 14.653 1.00 56.69 88 VAL A N 1
ATOM 661 C CA . VAL A 1 88 ? -15.337 -22.755 15.275 1.00 56.69 88 VAL A CA 1
ATOM 662 C C . VAL A 1 88 ? -15.611 -22.587 16.772 1.00 56.69 88 VAL A C 1
ATOM 664 O O . VAL A 1 88 ? -16.591 -23.125 17.278 1.00 56.69 88 VAL A O 1
ATOM 667 N N . GLY A 1 89 ? -14.796 -21.823 17.504 1.00 46.50 89 GLY A N 1
ATOM 668 C CA . GLY A 1 89 ? -14.925 -21.665 18.961 1.00 46.50 89 GLY A CA 1
ATOM 669 C C . GLY A 1 89 ? -16.171 -20.894 19.406 1.00 46.50 89 GLY A C 1
ATOM 670 O O . GLY A 1 89 ? -16.597 -21.041 20.547 1.00 46.50 89 GLY A O 1
ATOM 671 N N . LYS A 1 90 ? -16.791 -20.120 18.506 1.00 50.62 90 LYS A N 1
ATOM 672 C CA . LYS A 1 90 ? -18.114 -19.511 18.728 1.00 50.62 90 LYS A CA 1
ATOM 673 C C . LYS A 1 90 ? -19.269 -20.371 18.213 1.00 50.62 90 LYS A C 1
ATOM 675 O O . LYS A 1 90 ? -20.400 -20.168 18.648 1.00 50.62 90 LYS A O 1
ATOM 680 N N . ASP A 1 91 ? -18.992 -21.323 17.325 1.00 52.91 91 ASP A N 1
ATOM 681 C CA . ASP A 1 91 ? -20.011 -22.053 16.568 1.00 52.91 91 ASP A CA 1
ATOM 682 C C . ASP A 1 91 ? -20.210 -23.486 17.068 1.00 52.91 91 ASP A C 1
ATOM 684 O O . ASP A 1 91 ? -21.307 -24.001 16.950 1.00 52.91 91 ASP A O 1
ATOM 688 N N . LEU A 1 92 ? -19.233 -24.144 17.706 1.00 51.16 92 LEU A N 1
ATOM 689 C CA . LEU A 1 92 ? -19.437 -25.531 18.149 1.00 51.16 92 LEU A CA 1
ATOM 690 C C . LEU A 1 92 ? -20.428 -25.623 19.322 1.00 51.16 92 LEU A C 1
ATOM 692 O O . LEU A 1 92 ? -21.380 -26.393 19.264 1.00 51.16 92 LEU A O 1
ATOM 696 N N . ALA A 1 93 ? -20.261 -24.796 20.358 1.00 47.50 93 ALA A N 1
ATOM 697 C CA . ALA A 1 93 ? -21.192 -24.765 21.489 1.00 47.50 93 ALA A CA 1
ATOM 698 C C . ALA A 1 93 ? -22.567 -24.206 21.078 1.00 47.50 93 ALA A C 1
ATOM 700 O O . ALA A 1 93 ? -23.597 -24.756 21.453 1.00 47.50 93 ALA A O 1
ATOM 701 N N . THR A 1 94 ? -22.591 -23.161 20.246 1.00 48.31 94 THR A N 1
ATOM 702 C CA . THR A 1 94 ? -23.830 -22.512 19.792 1.00 48.31 94 THR A CA 1
ATOM 703 C C . THR A 1 94 ? -24.594 -23.366 18.777 1.00 48.31 94 THR A C 1
ATOM 705 O O . THR A 1 94 ? -25.810 -23.472 18.886 1.00 48.31 94 THR A O 1
ATOM 708 N N . ALA A 1 95 ? -23.924 -24.043 17.838 1.00 46.66 95 ALA A N 1
ATOM 709 C CA . ALA A 1 95 ? -24.567 -24.954 16.886 1.00 46.66 95 ALA A CA 1
ATOM 710 C C . ALA A 1 95 ? -25.026 -26.264 17.544 1.00 46.66 95 ALA A C 1
ATOM 712 O O . ALA A 1 95 ? -26.062 -26.800 17.155 1.00 46.66 95 ALA A O 1
ATOM 713 N N . MET A 1 96 ? -24.316 -26.751 18.573 1.00 46.28 96 MET A N 1
ATOM 714 C CA . MET A 1 96 ? -24.773 -27.890 19.382 1.00 46.28 96 MET A CA 1
ATOM 715 C C . MET A 1 96 ? -25.937 -27.526 20.320 1.00 46.28 96 MET A C 1
ATOM 717 O O . MET A 1 96 ? -26.734 -28.401 20.641 1.00 46.28 96 MET A O 1
ATOM 721 N N . MET A 1 97 ? -26.084 -26.259 20.729 1.00 43.56 97 MET A N 1
ATOM 722 C CA . MET A 1 97 ? -27.240 -25.793 21.514 1.00 43.56 97 MET A CA 1
ATOM 723 C C . MET A 1 97 ? -28.421 -25.311 20.656 1.00 43.56 97 MET A C 1
ATOM 725 O O . MET A 1 97 ? -29.562 -25.406 21.092 1.00 43.56 97 MET A O 1
ATOM 729 N N . ALA A 1 98 ? -28.201 -24.868 19.414 1.00 42.59 98 ALA A N 1
ATOM 730 C CA . ALA A 1 98 ? -29.257 -24.374 18.519 1.00 42.59 98 ALA A CA 1
ATOM 731 C C . ALA A 1 98 ? -30.246 -25.454 18.035 1.00 42.59 98 ALA A C 1
ATOM 733 O O . ALA A 1 98 ? -31.250 -25.128 17.403 1.00 42.59 98 ALA A O 1
ATOM 73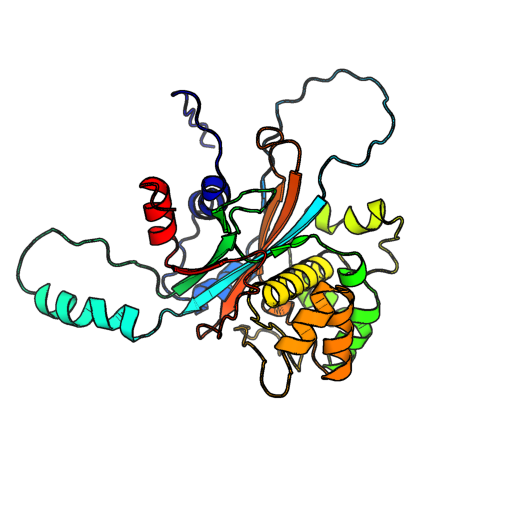4 N N . THR A 1 99 ? -30.017 -26.732 18.354 1.00 41.62 99 THR A N 1
ATOM 735 C CA . THR A 1 99 ? -31.030 -27.791 18.207 1.00 41.62 99 THR A CA 1
ATOM 736 C C . THR A 1 99 ? -32.093 -27.752 19.313 1.00 41.62 99 THR A C 1
ATOM 738 O O . THR A 1 99 ? -33.108 -28.435 19.204 1.00 41.62 99 THR A O 1
ATOM 741 N N . VAL A 1 100 ? -31.914 -26.925 20.350 1.00 38.84 100 VAL A N 1
ATOM 742 C CA . VAL A 1 100 ? -32.846 -26.783 21.471 1.00 38.84 100 VAL A CA 1
ATOM 743 C C . VAL A 1 100 ? -32.973 -25.298 21.854 1.00 38.84 100 VAL A C 1
ATOM 745 O O . VAL A 1 100 ? -32.163 -24.757 22.590 1.00 38.84 100 VAL A O 1
ATOM 748 N N . TRP A 1 101 ? -34.065 -24.663 21.410 1.00 31.41 101 TRP A N 1
ATOM 749 C CA . TRP A 1 101 ? -34.673 -23.459 22.013 1.00 31.41 101 TRP A CA 1
ATOM 750 C C . TRP A 1 101 ? -34.106 -22.046 21.669 1.00 31.41 101 TRP A C 1
ATOM 752 O O . TRP A 1 101 ? -33.110 -21.582 22.205 1.00 31.41 101 TRP A O 1
ATOM 762 N N . ASN A 1 102 ? -34.920 -21.297 20.903 1.00 36.25 102 ASN A N 1
ATOM 763 C CA . ASN A 1 102 ? -35.275 -19.869 21.089 1.00 36.25 102 ASN A CA 1
ATOM 764 C C . ASN A 1 102 ? -34.341 -18.719 20.603 1.00 36.25 102 ASN A C 1
ATOM 766 O O . ASN A 1 102 ? -33.473 -18.219 21.304 1.00 36.25 102 ASN A O 1
ATOM 770 N N . ASN A 1 103 ? -34.649 -18.212 19.400 1.00 40.09 103 ASN A N 1
ATOM 771 C CA . ASN A 1 103 ? -34.987 -16.821 19.010 1.00 40.09 103 ASN A CA 1
ATOM 772 C C . ASN A 1 103 ? -34.275 -15.547 19.542 1.00 40.09 103 ASN A C 1
ATOM 774 O O . ASN A 1 103 ? -34.781 -14.450 19.298 1.00 40.09 103 ASN A O 1
ATOM 778 N N . GLN A 1 104 ? -33.085 -15.607 20.136 1.00 38.25 104 GLN A N 1
ATOM 779 C CA . GLN A 1 104 ? -32.227 -14.415 20.290 1.00 38.25 104 GLN A CA 1
ATOM 780 C C . GLN A 1 104 ? -30.790 -14.715 19.865 1.00 38.25 104 GLN A C 1
ATOM 782 O O . GLN A 1 104 ? -29.890 -14.866 20.680 1.00 38.25 104 GLN A O 1
ATOM 787 N N . THR A 1 105 ? -30.560 -14.819 18.557 1.00 37.16 105 THR A N 1
ATOM 788 C CA . THR A 1 105 ? -29.204 -14.955 18.022 1.00 37.16 105 THR A CA 1
ATOM 789 C C . THR A 1 105 ? -28.551 -13.578 17.940 1.00 37.16 105 THR A C 1
ATOM 791 O O . THR A 1 105 ? -28.857 -12.777 17.051 1.00 37.16 105 THR A O 1
ATOM 794 N N . GLU A 1 106 ? -27.616 -13.307 18.856 1.00 41.44 106 GLU A N 1
ATOM 795 C CA . GLU A 1 106 ? -26.515 -12.385 18.577 1.00 41.44 106 GLU A CA 1
ATOM 796 C C . GLU A 1 106 ? -25.979 -12.720 17.181 1.00 41.44 106 GLU A C 1
ATOM 798 O O . GLU A 1 106 ? -25.695 -13.879 16.872 1.00 41.44 106 GLU A O 1
ATOM 803 N N . ARG A 1 107 ? -25.931 -11.726 16.289 1.00 42.12 107 ARG A N 1
ATOM 804 C CA . ARG A 1 107 ? -25.501 -11.926 14.902 1.00 42.12 107 ARG A CA 1
ATOM 805 C C . ARG A 1 107 ? -24.058 -12.431 14.892 1.00 42.12 107 ARG A C 1
ATOM 807 O O . ARG A 1 107 ? -23.123 -11.634 14.920 1.00 42.12 107 ARG A O 1
ATOM 814 N N . VAL A 1 108 ? -23.887 -13.747 14.796 1.00 48.41 108 VAL A N 1
ATOM 815 C CA . VAL A 1 108 ? -22.627 -14.387 14.422 1.00 48.41 108 VAL A CA 1
ATOM 816 C C . VAL A 1 108 ? -22.141 -13.691 13.152 1.00 48.41 108 VAL A C 1
ATOM 818 O O . VAL A 1 108 ? -22.881 -13.570 12.170 1.00 48.41 108 VAL A O 1
ATOM 821 N N . SER A 1 109 ? -20.934 -13.127 13.205 1.00 51.09 109 SER A N 1
ATOM 822 C CA . SER A 1 109 ? -20.355 -12.418 12.066 1.00 51.09 109 SER A CA 1
ATOM 823 C C . SER A 1 109 ? -20.303 -13.361 10.864 1.00 51.09 109 SER A C 1
ATOM 825 O O . SER A 1 109 ? -19.701 -14.427 10.928 1.00 51.09 109 SER A O 1
ATOM 827 N N . ARG A 1 110 ? -20.966 -12.966 9.772 1.00 64.56 110 ARG A N 1
ATOM 828 C CA . ARG A 1 110 ? -21.122 -13.774 8.551 1.00 64.56 110 ARG A CA 1
ATOM 829 C C . ARG A 1 110 ? -19.873 -13.811 7.661 1.00 64.56 110 ARG A C 1
ATOM 831 O O . ARG A 1 110 ? -19.928 -14.414 6.591 1.00 64.56 110 ARG A O 1
ATOM 838 N N . CYS A 1 111 ? -18.783 -13.147 8.047 1.00 70.75 111 CYS A N 1
ATOM 839 C CA . CYS A 1 111 ? -17.555 -13.096 7.260 1.00 70.75 111 CYS A CA 1
ATOM 840 C C . CYS A 1 111 ? -16.456 -13.983 7.864 1.00 70.75 111 CYS A C 1
ATOM 842 O O . CYS A 1 111 ? -16.097 -13.862 9.040 1.00 70.75 111 CYS A O 1
ATOM 844 N N . ASP A 1 112 ? -15.866 -14.829 7.021 1.00 79.31 112 ASP A N 1
ATOM 845 C CA . ASP A 1 112 ? -14.755 -15.733 7.339 1.00 79.31 112 ASP A CA 1
ATOM 846 C C . ASP A 1 112 ? -13.385 -15.032 7.309 1.00 79.31 112 ASP A C 1
ATOM 848 O O . ASP A 1 112 ? -12.345 -15.688 7.274 1.00 79.31 112 ASP A O 1
ATOM 852 N N . TYR A 1 113 ? -13.368 -13.698 7.333 1.00 83.88 113 TYR A N 1
ATOM 853 C CA . TYR A 1 113 ? -12.160 -12.886 7.264 1.00 83.88 113 TYR A CA 1
ATOM 854 C C . TYR A 1 113 ? -12.121 -11.793 8.338 1.00 83.88 113 TYR A C 1
ATOM 856 O O . TYR A 1 113 ? -13.110 -11.490 9.017 1.00 83.88 113 TYR A O 1
ATOM 864 N N . ARG A 1 114 ? -10.934 -11.221 8.523 1.00 87.88 114 ARG A N 1
ATOM 865 C CA . ARG A 1 114 ? -10.654 -10.066 9.376 1.00 87.88 114 ARG A CA 1
ATOM 866 C C . ARG A 1 114 ? -9.922 -9.010 8.571 1.00 87.88 114 ARG A C 1
ATOM 868 O O . ARG A 1 114 ? -9.188 -9.334 7.642 1.00 87.88 114 ARG A O 1
ATOM 875 N N . VAL A 1 115 ? -10.119 -7.760 8.953 1.00 91.56 115 VAL A N 1
ATOM 876 C CA . VAL A 1 115 ? -9.452 -6.604 8.365 1.00 91.56 115 VAL A CA 1
ATOM 877 C C . VAL A 1 115 ? -8.504 -6.007 9.393 1.00 91.56 115 VAL A C 1
ATOM 879 O O . VAL A 1 115 ? -8.858 -5.897 10.570 1.00 91.56 115 VAL A O 1
ATOM 882 N N . LEU A 1 116 ? -7.303 -5.654 8.943 1.00 92.62 116 LEU A N 1
ATOM 883 C CA . LEU A 1 116 ? -6.319 -4.937 9.738 1.00 92.62 116 LEU A CA 1
ATOM 884 C C . LEU A 1 116 ? -6.710 -3.460 9.836 1.00 92.62 116 LEU A C 1
ATOM 886 O O . LEU A 1 116 ? -6.774 -2.762 8.826 1.00 92.62 116 LEU A O 1
ATOM 890 N N . MET A 1 117 ? -6.933 -2.991 11.058 1.00 92.00 117 MET A N 1
ATOM 891 C CA . MET A 1 117 ? -7.121 -1.585 11.393 1.00 92.00 117 MET A CA 1
ATOM 892 C C . MET A 1 117 ? -6.006 -1.133 12.335 1.00 92.00 117 MET A C 1
ATOM 894 O O . MET A 1 117 ? -5.618 -1.862 13.253 1.00 92.00 117 MET A O 1
ATOM 898 N N . VAL A 1 118 ? -5.548 0.100 12.153 1.00 89.44 118 VAL A N 1
ATOM 899 C CA . VAL A 1 118 ? -4.543 0.75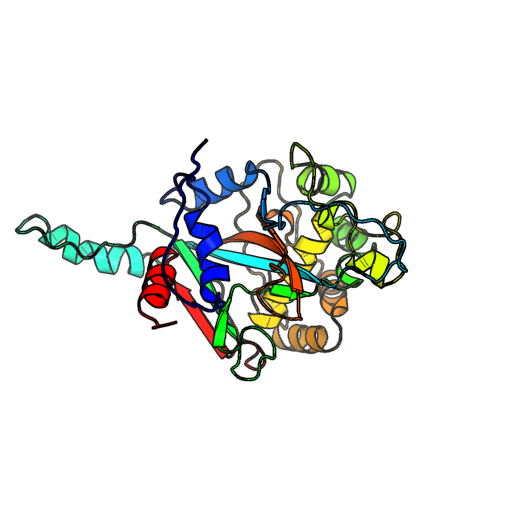1 12.995 1.00 89.44 118 VAL A CA 1
ATOM 900 C C . VAL A 1 118 ? -5.104 2.029 13.604 1.00 89.44 118 VAL A C 1
ATOM 902 O O . VAL A 1 118 ? -5.825 2.765 12.939 1.00 89.44 118 VAL A O 1
ATOM 905 N N . LYS A 1 119 ? -4.809 2.301 14.876 1.00 88.25 119 LYS A N 1
ATOM 906 C CA . LYS A 1 119 ? -5.220 3.531 15.561 1.00 88.25 119 LYS A CA 1
ATOM 907 C C . LYS A 1 119 ? -4.095 4.554 15.518 1.00 88.25 119 LYS A C 1
ATOM 909 O O . LYS A 1 119 ? -3.025 4.313 16.083 1.00 88.25 119 LYS A O 1
ATOM 914 N N . ARG A 1 120 ? -4.370 5.710 14.913 1.00 84.19 120 ARG A N 1
ATOM 915 C CA . ARG A 1 120 ? -3.446 6.848 14.895 1.00 84.19 120 ARG A CA 1
ATOM 916 C C . ARG A 1 120 ? -3.235 7.394 16.306 1.00 84.19 120 ARG A C 1
ATOM 918 O O . ARG A 1 120 ? -4.168 7.443 17.113 1.00 84.19 120 ARG A O 1
ATOM 925 N N . SER A 1 121 ? -2.022 7.861 16.571 1.00 83.62 121 SER A N 1
ATOM 926 C CA . SER A 1 121 ? -1.653 8.572 17.791 1.00 83.62 121 SER A CA 1
ATOM 927 C C . SER A 1 121 ? -2.561 9.781 18.036 1.00 83.62 121 SER A C 1
ATOM 929 O O . SER A 1 121 ? -3.052 10.431 17.106 1.00 83.62 121 SER A O 1
ATOM 931 N N . SER A 1 122 ? -2.764 10.114 19.310 1.00 79.88 122 SER A N 1
ATOM 932 C CA . SER A 1 122 ? -3.455 11.340 19.719 1.00 79.88 122 SER A CA 1
ATOM 933 C C . SER A 1 122 ? -2.703 12.603 19.287 1.00 79.88 122 SER A C 1
ATOM 935 O O . SER A 1 122 ? -3.320 13.655 19.139 1.00 79.88 122 SER A O 1
ATOM 937 N N . LEU A 1 123 ? -1.394 12.489 19.041 1.00 76.81 123 LEU A N 1
ATOM 938 C CA . LEU A 1 123 ? -0.531 13.571 18.569 1.00 76.81 123 LEU A CA 1
ATOM 939 C C . LEU A 1 123 ? -0.619 13.790 17.052 1.00 76.81 123 LEU A C 1
ATOM 941 O O . LEU A 1 123 ? -0.001 14.716 16.526 1.00 76.81 123 LEU A O 1
ATOM 945 N N . SER A 1 124 ? -1.371 12.954 16.327 1.00 75.69 124 SER A N 1
ATOM 946 C CA . SER A 1 124 ? -1.508 13.110 14.883 1.00 75.69 124 SER A CA 1
ATOM 947 C C . SER A 1 124 ? -2.225 14.417 14.533 1.00 75.69 124 SER A C 1
ATOM 949 O O . SER A 1 124 ? -3.323 14.710 15.000 1.00 75.69 124 SER A O 1
ATOM 951 N N . SER A 1 125 ? -1.622 15.196 13.636 1.00 70.25 125 SER A N 1
ATOM 952 C CA . SER A 1 125 ? -2.187 16.468 13.165 1.00 70.25 125 SER A CA 1
ATOM 953 C C . SER A 1 125 ? -3.365 16.305 12.191 1.00 70.25 125 SER A C 1
ATOM 955 O O . SER A 1 125 ? -3.965 17.298 11.778 1.00 70.25 125 SER A O 1
ATOM 957 N N . PHE A 1 126 ? -3.707 15.071 11.809 1.00 73.44 126 PHE A N 1
ATOM 958 C CA . PHE A 1 126 ? -4.841 14.754 10.947 1.00 73.44 126 PHE A CA 1
ATOM 959 C C . PHE A 1 126 ? -5.494 13.444 11.406 1.00 73.44 126 PHE A C 1
ATOM 961 O O . PHE A 1 126 ? -4.842 12.406 11.454 1.00 73.44 126 PHE A O 1
ATOM 968 N N . MET A 1 127 ? -6.791 13.490 11.734 1.00 72.69 127 MET A N 1
ATOM 969 C CA . MET A 1 127 ? -7.568 12.324 12.196 1.00 72.69 127 MET A CA 1
ATOM 970 C C . MET A 1 127 ? -6.970 11.632 13.446 1.00 72.69 127 MET A C 1
ATOM 972 O O . MET A 1 127 ? -6.882 10.408 13.506 1.00 72.69 127 MET A O 1
ATOM 976 N N . ALA A 1 128 ? -6.570 12.409 14.461 1.00 78.38 128 ALA A N 1
ATOM 977 C CA . ALA A 1 128 ? -6.083 11.888 15.745 1.00 78.38 128 ALA A CA 1
ATOM 978 C C . ALA A 1 128 ? -7.056 10.885 16.387 1.00 78.38 128 ALA A C 1
ATOM 980 O O . ALA A 1 128 ? -8.270 11.089 16.359 1.00 78.38 128 ALA A O 1
ATOM 981 N N . ASN A 1 129 ? -6.514 9.829 17.004 1.00 82.56 129 ASN A N 1
ATOM 982 C CA . ASN A 1 129 ? -7.257 8.730 17.640 1.00 82.56 129 ASN A CA 1
ATOM 983 C C . ASN A 1 129 ? -8.165 7.906 16.715 1.00 82.56 129 ASN A C 1
ATOM 985 O O . ASN A 1 129 ? -8.833 6.990 17.198 1.00 82.56 129 ASN A O 1
ATOM 989 N N . ALA A 1 130 ? -8.198 8.195 15.415 1.00 84.38 130 ALA A N 1
ATOM 990 C CA . ALA A 1 130 ? -9.004 7.435 14.481 1.00 84.38 130 ALA A CA 1
ATOM 991 C C . ALA A 1 130 ? -8.382 6.070 14.204 1.00 84.38 130 ALA A C 1
ATOM 993 O O . ALA A 1 130 ? -7.162 5.939 14.073 1.00 84.38 130 ALA A O 1
ATOM 994 N N . TYR A 1 131 ? -9.241 5.073 14.031 1.00 87.94 131 TYR A N 1
ATOM 995 C CA . TYR A 1 131 ? -8.845 3.853 13.351 1.00 87.94 131 TYR A CA 1
ATOM 996 C C . TYR A 1 131 ? -8.858 4.083 11.842 1.00 87.94 131 TYR A C 1
ATOM 998 O O . TYR A 1 131 ? -9.838 4.594 11.302 1.00 87.94 131 TYR A O 1
ATOM 1006 N N . VAL A 1 132 ? -7.780 3.697 11.171 1.00 91.00 132 VAL A N 1
ATOM 1007 C CA . VAL A 1 132 ? -7.566 3.826 9.727 1.00 91.00 132 VAL A CA 1
ATOM 1008 C C . VAL A 1 132 ? -6.924 2.550 9.175 1.00 91.00 132 VAL A C 1
ATOM 1010 O O . VAL A 1 132 ? -6.527 1.664 9.934 1.00 91.00 132 VAL A O 1
ATOM 1013 N N . TYR A 1 133 ? -6.862 2.439 7.853 1.00 93.69 133 TYR A N 1
ATOM 1014 C CA . TYR A 1 133 ? -6.006 1.449 7.200 1.00 93.69 133 TYR A CA 1
ATOM 1015 C C . TYR A 1 133 ? -4.577 1.993 7.117 1.00 93.69 133 TYR A C 1
ATOM 1017 O O . TYR A 1 133 ? -4.445 3.212 6.981 1.00 93.69 133 TYR A O 1
ATOM 1025 N N . PRO A 1 134 ? -3.546 1.129 7.146 1.00 94.25 134 PRO A N 1
ATOM 1026 C CA . PRO A 1 134 ? -2.176 1.556 6.892 1.00 94.25 134 PRO A CA 1
ATOM 1027 C C . PRO A 1 134 ? -2.059 2.261 5.543 1.00 94.25 134 PRO A C 1
ATOM 1029 O O . PRO A 1 134 ? -2.679 1.835 4.557 1.00 94.25 134 PRO A O 1
ATOM 1032 N N . GLY A 1 135 ? -1.296 3.346 5.493 1.00 94.56 135 GLY A N 1
ATOM 1033 C CA . GLY A 1 135 ? -1.164 4.141 4.287 1.00 94.56 135 GLY A CA 1
ATOM 1034 C C . GLY A 1 135 ? -0.817 5.594 4.558 1.00 94.56 135 GLY A C 1
ATOM 1035 O O . GLY A 1 135 ? -1.191 6.177 5.572 1.00 94.56 135 GLY A O 1
ATOM 1036 N N . GLY A 1 136 ? -0.230 6.220 3.549 1.00 94.12 136 GLY A N 1
ATOM 1037 C CA . GLY A 1 136 ? 0.314 7.559 3.673 1.00 94.12 136 GLY A CA 1
ATOM 1038 C C . GLY A 1 136 ? 0.559 8.212 2.325 1.00 94.12 136 GLY A C 1
ATOM 1039 O O . GLY A 1 136 ? -0.089 7.890 1.323 1.00 94.12 136 GLY A O 1
ATOM 1040 N N . LEU A 1 137 ? 1.438 9.208 2.332 1.00 96.12 137 LEU A N 1
ATOM 1041 C CA . LEU A 1 137 ? 1.716 10.032 1.165 1.00 96.12 137 LEU A CA 1
ATOM 1042 C C . LEU A 1 137 ? 2.472 9.244 0.100 1.00 96.12 137 LEU A C 1
ATOM 1044 O O . LEU A 1 137 ? 3.336 8.422 0.390 1.00 96.12 137 LEU A O 1
ATOM 1048 N N . CYS A 1 138 ? 2.166 9.540 -1.157 1.00 97.25 138 CYS A N 1
ATOM 1049 C CA . CYS A 1 138 ? 2.953 9.033 -2.269 1.00 97.25 138 CYS A CA 1
ATOM 1050 C C . CYS A 1 138 ? 4.181 9.911 -2.471 1.00 97.25 138 CYS A C 1
ATOM 1052 O O . CYS A 1 138 ? 4.054 11.124 -2.661 1.00 97.25 138 CYS A O 1
ATOM 1054 N N . GLU A 1 139 ? 5.348 9.280 -2.487 1.00 97.69 139 GLU A N 1
ATOM 1055 C CA . GLU A 1 139 ? 6.643 9.941 -2.581 1.00 97.69 139 GLU A CA 1
ATOM 1056 C C . GLU A 1 139 ? 7.201 9.834 -4.009 1.00 97.69 139 GLU A C 1
ATOM 1058 O O . GLU A 1 139 ? 6.904 8.869 -4.722 1.00 97.69 139 GLU A O 1
ATOM 1063 N N . PRO A 1 140 ? 8.037 10.782 -4.474 1.00 97.44 140 PRO A N 1
ATOM 1064 C CA . PRO A 1 140 ? 8.626 10.718 -5.814 1.00 97.44 140 PRO A CA 1
ATOM 1065 C C . PRO A 1 140 ? 9.393 9.417 -6.092 1.00 97.44 140 PRO A C 1
ATOM 1067 O O . PRO A 1 140 ? 9.379 8.918 -7.217 1.00 97.44 140 PRO A O 1
ATOM 1070 N N . CYS A 1 141 ? 10.020 8.823 -5.070 1.00 97.75 141 CYS A N 1
ATOM 1071 C CA . CYS A 1 141 ? 10.734 7.553 -5.205 1.00 97.75 141 CYS A CA 1
ATOM 1072 C C . CYS A 1 141 ? 9.814 6.370 -5.549 1.00 97.75 141 CYS A C 1
ATOM 1074 O O . CYS A 1 141 ? 10.273 5.412 -6.173 1.00 97.75 141 CYS A O 1
ATOM 1076 N N . ASP A 1 142 ? 8.520 6.439 -5.216 1.00 98.44 142 ASP A N 1
ATOM 1077 C CA . ASP A 1 142 ? 7.535 5.415 -5.588 1.00 98.44 142 ASP A CA 1
ATOM 1078 C C . ASP A 1 142 ? 7.321 5.382 -7.116 1.00 98.44 142 ASP A C 1
ATOM 1080 O O . ASP A 1 142 ? 6.936 4.358 -7.679 1.00 98.44 142 ASP A O 1
ATOM 1084 N N . PHE A 1 143 ? 7.639 6.484 -7.806 1.00 98.44 143 PHE A N 1
ATOM 1085 C CA . PHE A 1 143 ? 7.579 6.626 -9.260 1.00 98.44 143 PHE A CA 1
ATOM 1086 C C . PHE A 1 143 ? 8.921 6.374 -9.970 1.00 98.44 143 PHE A C 1
ATOM 1088 O O . PHE A 1 143 ? 8.982 6.463 -11.197 1.00 98.44 143 PHE A O 1
ATOM 1095 N N . SER A 1 144 ? 10.003 6.081 -9.243 1.00 98.00 144 SER A N 1
ATOM 1096 C CA . SER A 1 144 ? 11.350 5.969 -9.823 1.00 98.00 144 SER A CA 1
ATOM 1097 C C . SER A 1 144 ? 11.447 4.885 -10.901 1.00 98.00 144 SER A C 1
ATOM 1099 O O . SER A 1 144 ? 11.074 3.739 -10.659 1.00 98.00 144 SER A O 1
ATOM 1101 N N . SER A 1 145 ? 12.019 5.201 -12.068 1.00 97.62 145 SER A N 1
ATOM 1102 C CA . SER A 1 145 ? 12.254 4.227 -13.149 1.00 97.62 145 SER A CA 1
ATOM 1103 C C . SER A 1 145 ? 13.097 3.022 -12.726 1.00 97.62 145 SER A C 1
ATOM 1105 O O . SER A 1 145 ? 12.989 1.960 -13.336 1.00 97.62 145 SER A O 1
ATOM 1107 N N . ASP A 1 146 ? 13.891 3.161 -11.668 1.00 97.81 146 ASP A N 1
ATOM 1108 C CA . ASP A 1 146 ? 14.718 2.104 -11.081 1.00 97.81 146 ASP A CA 1
ATOM 1109 C C . ASP A 1 146 ? 13.924 0.856 -10.680 1.00 97.81 146 ASP A C 1
ATOM 1111 O O . ASP A 1 146 ? 14.458 -0.255 -10.656 1.00 97.81 146 ASP A O 1
ATOM 1115 N N . TRP A 1 147 ? 12.629 1.010 -10.398 1.00 98.31 147 TRP A N 1
ATOM 1116 C CA . TRP A 1 147 ? 11.757 -0.123 -10.112 1.00 98.31 147 TRP A CA 1
ATOM 1117 C C . TRP A 1 147 ? 11.684 -1.117 -11.275 1.00 98.31 147 TRP A C 1
ATOM 1119 O O . TRP A 1 147 ? 11.499 -2.308 -11.029 1.00 98.31 147 TRP A O 1
ATOM 1129 N N . TRP A 1 148 ? 11.879 -0.682 -12.527 1.00 97.62 148 TRP A N 1
ATOM 1130 C CA . TRP A 1 148 ? 11.922 -1.599 -13.670 1.00 97.62 148 TRP A CA 1
ATOM 1131 C C . TRP A 1 148 ? 13.039 -2.636 -13.537 1.00 97.62 148 TRP A C 1
ATOM 1133 O O . TRP A 1 148 ? 12.814 -3.804 -13.845 1.00 97.62 148 TRP A O 1
ATOM 1143 N N . GLU A 1 149 ? 14.209 -2.238 -13.037 1.00 97.25 149 GLU A N 1
ATOM 1144 C CA . GLU A 1 149 ? 15.331 -3.153 -12.808 1.00 97.25 149 GLU A CA 1
ATOM 1145 C C . GLU A 1 149 ? 15.026 -4.134 -11.674 1.00 97.25 149 GLU A C 1
ATOM 1147 O O . GLU A 1 149 ? 15.305 -5.326 -11.787 1.00 97.25 149 GLU A O 1
ATOM 1152 N N . VAL A 1 150 ? 14.396 -3.646 -10.601 1.00 97.94 150 VAL A N 1
ATOM 1153 C CA . VAL A 1 150 ? 13.981 -4.473 -9.459 1.00 97.94 150 VAL A CA 1
ATOM 1154 C C . VAL A 1 150 ? 12.975 -5.540 -9.881 1.00 97.94 150 VAL A C 1
ATOM 1156 O O . VAL A 1 150 ? 13.097 -6.701 -9.497 1.00 97.94 150 VAL A O 1
ATOM 1159 N N . PHE A 1 151 ? 11.998 -5.176 -10.709 1.00 97.62 151 PHE A N 1
ATOM 1160 C CA . PHE A 1 151 ? 11.050 -6.137 -11.261 1.00 97.62 151 PHE A CA 1
ATOM 1161 C C . PHE A 1 151 ? 11.707 -7.114 -12.244 1.00 97.62 151 PHE A C 1
ATOM 1163 O O . PHE A 1 151 ? 11.440 -8.316 -12.188 1.00 97.62 151 PHE A O 1
ATOM 1170 N N . ALA A 1 152 ? 12.600 -6.631 -13.109 1.00 96.31 152 ALA A N 1
ATOM 1171 C CA . ALA A 1 152 ? 13.321 -7.484 -14.048 1.00 96.31 152 ALA A CA 1
ATOM 1172 C C . ALA A 1 152 ? 14.186 -8.532 -13.324 1.00 96.31 152 ALA A C 1
ATOM 1174 O O . ALA A 1 152 ? 14.249 -9.678 -13.769 1.00 96.31 152 ALA A O 1
ATOM 1175 N N . ALA A 1 153 ? 14.781 -8.177 -12.179 1.00 94.69 153 ALA A N 1
ATOM 1176 C CA . ALA A 1 153 ? 15.588 -9.083 -11.361 1.00 94.69 153 ALA A CA 1
ATOM 1177 C C . ALA A 1 153 ? 14.810 -10.302 -10.827 1.00 94.69 153 ALA A C 1
ATOM 1179 O O . ALA A 1 153 ? 15.422 -11.335 -10.560 1.00 94.69 153 ALA A O 1
ATOM 1180 N N . VAL A 1 154 ? 13.478 -10.212 -10.718 1.00 92.19 154 VAL A N 1
ATOM 1181 C CA . VAL A 1 154 ? 12.589 -11.325 -10.327 1.00 92.19 154 VAL A CA 1
ATOM 1182 C C . VAL A 1 154 ? 11.844 -11.955 -11.516 1.00 92.19 154 VAL A C 1
ATOM 1184 O O . VAL A 1 154 ? 10.859 -12.677 -11.342 1.00 92.19 154 VAL A O 1
ATOM 1187 N N . GLY A 1 155 ? 12.272 -11.650 -12.745 1.00 92.81 155 GLY A N 1
ATOM 1188 C CA . GLY A 1 155 ? 11.696 -12.194 -13.977 1.00 92.81 155 GLY A CA 1
ATOM 1189 C C . GLY A 1 155 ? 10.427 -11.492 -14.477 1.00 92.81 155 GLY A C 1
ATOM 1190 O O . GLY A 1 155 ? 9.794 -11.987 -15.410 1.00 92.81 155 GLY A O 1
ATOM 1191 N N . ALA A 1 156 ? 10.039 -10.345 -13.909 1.00 93.94 156 ALA A N 1
ATOM 1192 C CA . ALA A 1 156 ? 8.907 -9.559 -14.402 1.00 93.94 156 ALA A CA 1
ATOM 1193 C C . ALA A 1 156 ? 9.362 -8.559 -15.476 1.00 93.94 156 ALA A C 1
ATOM 1195 O O . ALA A 1 156 ? 9.994 -7.548 -15.171 1.00 93.94 156 ALA A O 1
ATOM 1196 N N . THR A 1 157 ? 9.008 -8.805 -16.741 1.00 95.12 157 THR A N 1
ATOM 1197 C CA . THR A 1 157 ? 9.292 -7.840 -17.814 1.00 95.12 157 THR A CA 1
ATOM 1198 C C . THR A 1 157 ? 8.378 -6.618 -17.724 1.00 95.12 157 THR A C 1
ATOM 1200 O O . THR A 1 157 ? 7.250 -6.688 -17.220 1.00 95.12 157 THR A O 1
ATOM 1203 N N . LYS A 1 158 ? 8.837 -5.488 -18.273 1.00 95.81 158 LYS A N 1
ATOM 1204 C CA . LYS A 1 158 ? 8.049 -4.252 -18.354 1.00 95.81 158 LYS A CA 1
ATOM 1205 C C . LYS A 1 158 ? 6.719 -4.486 -19.071 1.00 95.81 158 LYS A C 1
ATOM 1207 O O . LYS A 1 158 ? 5.672 -4.064 -18.589 1.00 95.81 158 LYS A O 1
ATOM 1212 N N . GLU A 1 159 ? 6.732 -5.213 -20.183 1.00 95.12 159 GLU A N 1
ATOM 1213 C CA . GLU A 1 159 ? 5.543 -5.520 -20.982 1.00 95.12 159 GLU A CA 1
ATOM 1214 C C . GLU A 1 159 ? 4.550 -6.381 -20.194 1.00 95.12 159 GLU A C 1
ATOM 1216 O O . GLU A 1 159 ? 3.338 -6.177 -20.294 1.00 95.12 159 GLU A O 1
ATOM 1221 N N . ALA A 1 160 ? 5.051 -7.328 -19.392 1.00 93.25 160 ALA A N 1
ATOM 1222 C CA . ALA A 1 160 ? 4.215 -8.150 -18.531 1.00 93.25 160 ALA A CA 1
ATOM 1223 C C . ALA A 1 160 ? 3.541 -7.316 -17.437 1.00 93.25 160 ALA A C 1
ATOM 1225 O O . ALA A 1 160 ? 2.326 -7.397 -17.280 1.00 93.25 160 ALA A O 1
ATOM 1226 N N . LEU A 1 161 ? 4.287 -6.446 -16.754 1.00 93.94 161 LEU A N 1
ATOM 1227 C CA . LEU A 1 161 ? 3.738 -5.540 -15.740 1.00 93.94 161 LEU A CA 1
ATOM 1228 C C . LEU A 1 161 ? 2.696 -4.578 -16.306 1.00 93.94 161 LEU A C 1
ATOM 1230 O O . LEU A 1 161 ? 1.613 -4.435 -15.737 1.00 93.94 161 LEU A O 1
ATOM 1234 N N . LEU A 1 162 ? 2.994 -3.946 -17.444 1.00 94.56 162 LEU A N 1
ATOM 1235 C CA . LEU A 1 162 ? 2.053 -3.040 -18.098 1.00 94.56 162 LEU A CA 1
ATOM 1236 C C . LEU A 1 162 ? 0.759 -3.765 -18.463 1.00 94.56 162 LEU A C 1
ATOM 1238 O O . LEU A 1 162 ? -0.321 -3.223 -18.259 1.00 94.56 162 LEU A O 1
ATOM 1242 N N . ARG A 1 163 ? 0.842 -4.998 -18.966 1.00 92.12 163 ARG A N 1
ATOM 1243 C CA . ARG A 1 163 ? -0.335 -5.805 -19.302 1.00 92.12 163 ARG A CA 1
ATOM 1244 C C . ARG A 1 163 ? -1.115 -6.250 -18.061 1.00 92.12 163 ARG A C 1
ATOM 1246 O O . ARG A 1 163 ? -2.335 -6.114 -18.038 1.00 92.12 163 ARG A O 1
ATOM 1253 N N . ASP A 1 164 ? -0.426 -6.799 -17.065 1.00 89.62 164 ASP A N 1
ATOM 1254 C CA . ASP A 1 164 ? -1.050 -7.528 -15.957 1.00 89.62 164 ASP A CA 1
ATOM 1255 C C . ASP A 1 164 ? -1.491 -6.605 -14.811 1.00 89.62 164 ASP A C 1
ATOM 1257 O O . ASP A 1 164 ? -2.380 -6.969 -14.037 1.00 89.62 164 ASP A O 1
ATOM 1261 N N . VAL A 1 165 ? -0.911 -5.404 -14.720 1.00 91.12 165 VAL A N 1
ATOM 1262 C CA . VAL A 1 165 ? -1.229 -4.408 -13.689 1.00 91.12 165 VAL A CA 1
ATOM 1263 C C . VAL A 1 165 ? -1.857 -3.160 -14.306 1.00 91.12 165 VAL A C 1
ATOM 1265 O O . VAL A 1 165 ? -3.023 -2.882 -14.034 1.00 91.12 165 VAL A O 1
ATOM 1268 N N . CYS A 1 166 ? -1.136 -2.434 -15.165 1.00 91.88 166 CYS A N 1
ATOM 1269 C CA . CYS A 1 166 ? -1.576 -1.108 -15.629 1.00 91.88 166 CYS A CA 1
ATOM 1270 C C . CYS A 1 166 ? -2.778 -1.175 -16.587 1.00 91.88 166 CYS A C 1
ATOM 1272 O O . CYS A 1 166 ? -3.746 -0.431 -16.456 1.00 91.88 166 CYS A O 1
ATOM 1274 N N . ASN A 1 167 ? -2.751 -2.117 -17.529 1.00 89.88 167 ASN A N 1
ATOM 1275 C CA . ASN A 1 167 ? -3.748 -2.256 -18.592 1.00 89.88 167 ASN A CA 1
ATOM 1276 C C . ASN A 1 167 ? -4.844 -3.278 -18.251 1.00 89.88 167 ASN A C 1
ATOM 1278 O O . ASN A 1 167 ? -5.671 -3.614 -19.101 1.00 89.88 167 ASN A O 1
ATOM 1282 N N . LYS A 1 168 ? -4.868 -3.786 -17.011 1.00 84.31 168 LYS A N 1
ATOM 1283 C CA . LYS A 1 168 ? -5.871 -4.757 -16.551 1.00 84.31 168 LYS A CA 1
ATOM 1284 C C . LYS A 1 168 ? -7.260 -4.127 -16.426 1.00 84.31 168 LYS A C 1
ATOM 1286 O O . LYS A 1 168 ? -8.270 -4.782 -16.695 1.00 84.31 168 LYS A O 1
ATOM 1291 N N . ALA A 1 169 ? -7.325 -2.863 -16.010 1.00 81.19 169 ALA A N 1
ATOM 1292 C CA . ALA A 1 169 ? -8.583 -2.151 -15.842 1.00 81.19 169 ALA A CA 1
ATOM 1293 C C . ALA A 1 169 ? -9.196 -1.784 -17.202 1.00 81.19 169 ALA A C 1
ATOM 1295 O O . ALA A 1 169 ? -8.567 -1.144 -18.040 1.00 81.19 169 ALA A O 1
ATOM 1296 N N . LYS A 1 170 ? -10.465 -2.144 -17.407 1.00 79.75 170 LYS A N 1
ATOM 1297 C CA . LYS A 1 170 ? -11.236 -1.707 -18.579 1.00 79.75 170 LYS A CA 1
ATOM 1298 C C . LYS A 1 170 ? -11.848 -0.338 -18.278 1.00 79.75 170 LYS A C 1
ATOM 1300 O O . LYS A 1 170 ? -12.487 -0.201 -17.241 1.00 79.75 170 LYS A O 1
ATOM 1305 N N . GLY A 1 171 ? -11.728 0.640 -19.174 1.00 82.38 171 GLY A N 1
ATOM 1306 C CA . GLY A 1 171 ? -12.389 1.951 -19.049 1.00 82.38 171 GLY A CA 1
ATOM 1307 C C . GLY A 1 171 ? -11.482 3.099 -18.580 1.00 82.38 171 GLY A C 1
ATOM 1308 O O . GLY A 1 171 ? -10.269 2.921 -18.474 1.00 82.38 171 GLY A O 1
ATOM 1309 N N . PRO A 1 172 ? -12.052 4.299 -18.348 1.00 86.50 172 PRO A N 1
ATOM 1310 C CA . PRO A 1 172 ? -11.274 5.479 -17.988 1.00 86.50 172 PRO A CA 1
ATOM 1311 C C . PRO A 1 172 ? -10.614 5.302 -16.620 1.00 86.50 172 PRO A C 1
ATOM 1313 O O . PRO A 1 172 ? -11.248 4.860 -15.660 1.00 86.50 172 PRO A O 1
ATOM 1316 N N . ARG A 1 173 ? -9.336 5.673 -16.535 1.00 90.56 173 ARG A N 1
ATOM 1317 C CA . ARG A 1 173 ? -8.570 5.644 -15.288 1.00 90.56 173 ARG A CA 1
ATOM 1318 C C . ARG A 1 173 ? -8.783 6.940 -14.491 1.00 90.56 173 ARG A C 1
ATOM 1320 O O . ARG A 1 173 ? -9.018 7.992 -15.094 1.00 90.56 173 ARG A O 1
ATOM 1327 N N . PRO A 1 174 ? -8.704 6.891 -13.151 1.00 90.31 174 PRO A N 1
ATOM 1328 C CA . PRO A 1 174 ? -8.783 8.087 -12.323 1.00 90.31 174 PRO A CA 1
ATOM 1329 C C . PRO A 1 174 ? -7.695 9.124 -12.654 1.00 90.31 174 PRO A C 1
ATOM 1331 O O . PRO A 1 174 ? -6.593 8.737 -13.052 1.00 90.31 174 PRO A O 1
ATOM 1334 N N . PRO A 1 175 ? -7.950 10.434 -12.459 1.00 91.94 175 PRO A N 1
ATOM 1335 C CA . PRO A 1 175 ? -6.970 11.470 -12.773 1.00 91.94 175 PRO A CA 1
ATOM 1336 C C . PRO A 1 175 ? -5.625 11.288 -12.077 1.00 91.94 175 PRO A C 1
ATOM 1338 O O . PRO A 1 175 ? -4.624 11.440 -12.765 1.00 91.94 175 PRO A O 1
ATOM 1341 N N . MET A 1 176 ? -5.593 10.874 -10.804 1.00 93.56 176 MET A N 1
ATOM 1342 C CA . MET A 1 176 ? -4.332 10.605 -10.098 1.00 93.56 176 MET A CA 1
ATOM 1343 C C . MET A 1 176 ? -3.482 9.540 -10.813 1.00 93.56 176 MET A C 1
ATOM 1345 O O . MET A 1 176 ? -2.278 9.688 -10.938 1.00 93.56 176 MET A O 1
ATOM 1349 N N . ILE A 1 177 ? -4.105 8.515 -11.411 1.00 94.00 177 ILE A N 1
ATOM 1350 C CA . ILE A 1 177 ? -3.387 7.492 -12.190 1.00 94.00 177 ILE A CA 1
ATOM 1351 C C . ILE A 1 177 ? -2.816 8.078 -13.486 1.00 94.00 177 ILE A C 1
ATOM 1353 O O . ILE A 1 177 ? -1.660 7.841 -13.828 1.00 94.00 177 ILE A O 1
ATOM 1357 N N . THR A 1 178 ? -3.637 8.823 -14.231 1.00 93.44 178 THR A N 1
ATOM 1358 C CA . THR A 1 178 ? -3.262 9.320 -15.571 1.00 93.44 178 THR A CA 1
ATOM 1359 C C . THR A 1 178 ? -2.367 10.556 -15.545 1.00 93.44 178 THR A C 1
ATOM 1361 O O . THR A 1 178 ? -1.632 10.800 -16.498 1.00 93.44 178 THR A O 1
ATOM 1364 N N . LYS A 1 179 ? -2.476 11.369 -14.492 1.00 93.25 179 LYS A N 1
ATOM 1365 C CA . LYS A 1 179 ? -1.787 12.649 -14.308 1.00 93.25 179 LYS A CA 1
ATOM 1366 C C . LYS A 1 179 ? -1.414 12.818 -12.827 1.00 93.25 179 LYS A C 1
ATOM 1368 O O . LYS A 1 179 ? -2.023 13.655 -12.157 1.00 93.25 179 LYS A O 1
ATOM 1373 N N . PRO A 1 180 ? -0.435 12.043 -12.329 1.00 94.69 180 PRO A N 1
ATOM 1374 C CA . PRO A 1 180 ? -0.023 12.096 -10.932 1.00 94.69 180 PRO A CA 1
ATOM 1375 C C . PRO A 1 180 ? 0.428 13.500 -10.525 1.00 94.69 180 PRO A C 1
ATOM 1377 O O . PRO A 1 180 ? 1.358 14.073 -11.105 1.00 94.69 180 PRO A O 1
ATOM 1380 N N . MET A 1 181 ? -0.212 14.063 -9.506 1.00 94.31 181 MET A N 1
ATOM 1381 C CA . MET A 1 181 ? 0.200 15.328 -8.909 1.00 94.31 181 MET A CA 1
ATOM 1382 C C . MET A 1 181 ? 1.510 15.207 -8.140 1.00 94.31 181 MET A C 1
ATOM 1384 O O . MET A 1 181 ? 2.265 16.176 -8.116 1.00 94.31 181 MET A O 1
ATOM 1388 N N . THR A 1 182 ? 1.830 14.038 -7.571 1.00 94.75 182 THR A N 1
ATOM 1389 C CA . THR A 1 182 ? 3.144 13.810 -6.949 1.00 94.75 182 THR A CA 1
ATOM 1390 C C . THR A 1 182 ? 4.279 14.110 -7.931 1.00 94.75 182 THR A C 1
ATOM 1392 O O . THR A 1 182 ? 5.253 14.751 -7.547 1.00 94.75 182 THR A O 1
ATOM 1395 N N . LEU A 1 183 ? 4.146 13.747 -9.211 1.00 95.06 183 LEU A N 1
ATOM 1396 C CA . LEU A 1 183 ? 5.156 14.074 -10.222 1.00 95.06 183 LEU A CA 1
ATOM 1397 C C . LEU A 1 183 ? 5.171 15.568 -10.557 1.00 95.06 183 LEU A C 1
ATOM 1399 O O . LEU A 1 183 ? 6.221 16.204 -10.489 1.00 95.06 183 LEU A O 1
ATOM 1403 N N . SER A 1 184 ? 4.013 16.152 -10.877 1.00 91.94 184 SER A N 1
ATOM 1404 C CA . SER A 1 184 ? 3.954 17.550 -11.326 1.00 91.94 184 SER A CA 1
ATOM 1405 C C . SER A 1 184 ? 4.351 18.550 -10.234 1.00 91.94 184 SER A C 1
ATOM 1407 O O . SER A 1 184 ? 5.059 19.513 -10.524 1.00 91.94 184 SER A O 1
ATOM 1409 N N . HIS A 1 185 ? 3.990 18.298 -8.972 1.00 92.31 185 HIS A N 1
ATOM 1410 C CA . HIS A 1 185 ? 4.418 19.109 -7.827 1.00 92.31 185 HIS A CA 1
ATOM 1411 C C . HIS A 1 185 ? 5.932 19.073 -7.605 1.00 92.31 185 HIS A C 1
ATOM 1413 O O . HIS A 1 185 ? 6.497 20.050 -7.118 1.00 92.31 185 HIS A O 1
ATOM 1419 N N . ASN A 1 186 ? 6.583 17.976 -7.990 1.00 91.62 186 ASN A N 1
ATOM 1420 C CA . ASN A 1 186 ? 8.030 17.809 -7.909 1.00 91.62 186 ASN A CA 1
ATOM 1421 C C . ASN A 1 186 ? 8.739 18.113 -9.241 1.00 91.62 186 ASN A C 1
ATOM 1423 O O . ASN A 1 186 ? 9.927 17.842 -9.369 1.00 91.62 186 ASN A O 1
ATOM 1427 N N . GLN A 1 187 ? 8.036 18.699 -10.221 1.00 92.75 187 GLN A N 1
ATOM 1428 C CA . GLN A 1 187 ? 8.581 19.075 -11.536 1.00 92.75 187 GLN A CA 1
ATOM 1429 C C . GLN A 1 187 ? 9.154 17.879 -12.323 1.00 92.75 187 GLN A C 1
ATOM 1431 O O . GLN A 1 187 ? 10.099 18.016 -13.097 1.00 92.75 187 GLN A O 1
ATOM 1436 N N . LEU A 1 188 ? 8.560 16.698 -12.141 1.00 92.06 188 LEU A N 1
ATOM 1437 C CA . LEU A 1 188 ? 8.956 15.452 -12.794 1.00 92.06 188 LEU A CA 1
ATOM 1438 C C . LEU A 1 188 ? 8.035 15.125 -13.980 1.00 92.06 188 LEU A C 1
ATOM 1440 O O . LEU A 1 188 ? 6.826 15.363 -13.935 1.00 92.06 188 LEU A O 1
ATOM 1444 N N . SER A 1 189 ? 8.605 14.546 -15.043 1.00 90.19 189 SER A N 1
ATOM 1445 C CA . SER A 1 189 ? 7.862 14.093 -16.232 1.00 90.19 189 SER A CA 1
ATOM 1446 C C . SER A 1 189 ? 7.388 12.649 -16.083 1.00 90.19 189 SER A C 1
ATOM 1448 O O . SER A 1 189 ? 8.172 11.779 -15.708 1.00 90.19 189 SER A O 1
ATOM 1450 N N . SER A 1 190 ? 6.143 12.363 -16.469 1.00 88.06 190 SER A N 1
ATOM 1451 C CA . SER A 1 190 ? 5.593 11.002 -16.471 1.00 88.06 190 SER A CA 1
ATOM 1452 C C . SER A 1 190 ? 6.246 10.062 -17.490 1.00 88.06 190 SER A C 1
ATOM 1454 O O . SER A 1 190 ? 6.129 8.853 -17.342 1.00 88.06 190 SER A O 1
ATOM 1456 N N . GLU A 1 191 ? 6.929 10.579 -18.516 1.00 87.25 191 GLU A N 1
ATOM 1457 C CA . GLU A 1 191 ? 7.555 9.752 -19.565 1.00 87.25 191 GLU A CA 1
ATOM 1458 C C . GLU A 1 191 ? 8.735 8.919 -19.041 1.00 87.25 191 GLU A C 1
ATOM 1460 O O . GLU A 1 191 ? 8.950 7.793 -19.487 1.00 87.25 191 GLU A O 1
ATOM 1465 N N . ASN A 1 192 ? 9.461 9.456 -18.056 1.00 90.06 192 ASN A N 1
ATOM 1466 C CA . ASN A 1 192 ? 10.659 8.839 -17.477 1.00 90.06 192 ASN A CA 1
ATOM 1467 C C . ASN A 1 192 ? 10.397 8.171 -16.120 1.00 90.06 192 ASN A C 1
ATOM 1469 O O . ASN A 1 192 ? 11.336 7.779 -15.437 1.00 90.06 192 ASN A O 1
ATOM 1473 N N . HIS A 1 193 ? 9.135 8.060 -15.715 1.00 96.12 193 HIS A N 1
ATOM 1474 C CA . HIS A 1 193 ? 8.737 7.539 -14.412 1.00 96.12 193 HIS A CA 1
ATOM 1475 C C . HIS A 1 193 ? 7.772 6.363 -14.572 1.00 96.12 193 HIS A C 1
ATOM 1477 O O . HIS A 1 193 ? 7.240 6.095 -15.652 1.00 96.12 193 HIS A O 1
ATOM 1483 N N . LEU A 1 194 ? 7.562 5.620 -13.489 1.00 96.94 194 LEU A N 1
ATOM 1484 C CA . LEU A 1 194 ? 6.571 4.554 -13.465 1.00 96.94 194 LEU A CA 1
ATOM 1485 C C . LEU A 1 194 ? 5.158 5.112 -13.693 1.00 96.94 194 LEU A C 1
ATOM 1487 O O . LEU A 1 194 ? 4.829 6.193 -13.203 1.00 96.94 194 LEU A O 1
ATOM 1491 N N . PRO A 1 195 ? 4.283 4.353 -14.376 1.00 96.94 195 PRO A N 1
ATOM 1492 C CA . PRO A 1 195 ? 2.856 4.635 -14.388 1.00 96.94 195 PRO A CA 1
ATOM 1493 C C . PRO A 1 195 ? 2.291 4.697 -12.966 1.00 96.94 195 PRO A C 1
ATOM 1495 O O . PRO A 1 195 ? 2.686 3.905 -12.102 1.00 96.94 195 PRO A O 1
ATOM 1498 N N . GLY A 1 196 ? 1.299 5.567 -12.748 1.00 96.56 196 GLY A N 1
ATOM 1499 C CA . GLY A 1 196 ? 0.616 5.684 -11.456 1.00 96.56 196 GLY A CA 1
ATOM 1500 C C . GLY A 1 196 ? 0.071 4.344 -10.953 1.00 96.56 196 GLY A C 1
ATOM 1501 O O . GLY A 1 196 ? 0.178 4.046 -9.768 1.00 96.56 196 GLY A O 1
ATOM 1502 N N . ASP A 1 197 ? -0.414 3.481 -11.854 1.00 95.62 197 ASP A N 1
ATOM 1503 C CA . ASP A 1 197 ? -0.918 2.141 -11.519 1.00 95.62 197 ASP A CA 1
ATOM 1504 C C . ASP A 1 197 ? 0.066 1.295 -10.699 1.00 95.62 197 ASP A C 1
ATOM 1506 O O . ASP A 1 197 ? -0.371 0.511 -9.858 1.00 95.62 197 ASP A O 1
ATOM 1510 N N . LEU A 1 198 ? 1.375 1.446 -10.938 1.00 97.56 198 LEU A N 1
ATOM 1511 C CA . LEU A 1 198 ? 2.432 0.764 -10.190 1.00 97.56 198 LEU A CA 1
ATOM 1512 C C . LEU A 1 198 ? 2.878 1.589 -8.984 1.00 97.56 198 LEU A C 1
ATOM 1514 O O . LEU A 1 198 ? 2.957 1.050 -7.882 1.00 97.56 198 LEU A O 1
ATOM 1518 N N . ALA A 1 199 ? 3.122 2.886 -9.174 1.00 98.25 199 ALA A N 1
ATOM 1519 C CA . ALA A 1 199 ? 3.661 3.750 -8.129 1.00 98.25 199 ALA A CA 1
ATOM 1520 C C . ALA A 1 199 ? 2.758 3.810 -6.885 1.00 98.25 199 ALA A C 1
ATOM 1522 O O . ALA A 1 199 ? 3.237 3.670 -5.763 1.00 98.25 199 ALA A O 1
ATOM 1523 N N . TYR A 1 200 ? 1.436 3.909 -7.056 1.00 98.38 200 TYR A N 1
ATOM 1524 C CA . TYR A 1 200 ? 0.509 3.932 -5.919 1.00 98.38 200 TYR A CA 1
ATOM 1525 C C . TYR A 1 200 ? 0.427 2.587 -5.182 1.00 98.38 200 TYR A C 1
ATOM 1527 O O . TYR A 1 200 ? 0.209 2.561 -3.972 1.00 98.38 200 TYR A O 1
ATOM 1535 N N . ARG A 1 201 ? 0.657 1.460 -5.868 1.00 98.31 201 ARG A N 1
ATOM 1536 C CA . ARG A 1 201 ? 0.766 0.140 -5.216 1.00 98.31 201 ARG A CA 1
ATOM 1537 C C . ARG A 1 201 ? 2.041 0.038 -4.397 1.00 98.31 201 ARG A C 1
ATOM 1539 O O . ARG A 1 201 ? 2.002 -0.467 -3.280 1.00 98.31 201 ARG A O 1
ATOM 1546 N N . ILE A 1 202 ? 3.151 0.524 -4.950 1.00 98.62 202 ILE A N 1
ATOM 1547 C CA . ILE A 1 202 ? 4.444 0.581 -4.264 1.00 98.62 202 ILE A CA 1
ATOM 1548 C C . ILE A 1 202 ? 4.326 1.465 -3.020 1.00 98.62 202 ILE A C 1
ATOM 1550 O O . ILE A 1 202 ? 4.694 1.017 -1.940 1.00 98.62 202 ILE A O 1
ATOM 1554 N N . SER A 1 203 ? 3.716 2.647 -3.145 1.00 98.62 203 SER A N 1
ATOM 1555 C CA . SER A 1 203 ? 3.433 3.547 -2.021 1.00 98.62 203 SER A CA 1
ATOM 1556 C C . SER A 1 203 ? 2.595 2.861 -0.935 1.00 98.62 203 SER A C 1
ATOM 1558 O O . SER A 1 203 ? 2.989 2.860 0.227 1.00 98.62 203 SER A O 1
ATOM 1560 N N . ALA A 1 204 ? 1.499 2.182 -1.297 1.00 98.38 204 ALA A N 1
ATOM 1561 C CA . ALA A 1 204 ? 0.678 1.448 -0.330 1.00 98.38 204 ALA A CA 1
ATOM 1562 C C . ALA A 1 204 ? 1.465 0.342 0.402 1.00 98.38 204 ALA A C 1
ATOM 1564 O O . ALA A 1 204 ? 1.290 0.153 1.606 1.00 98.38 204 ALA A O 1
ATOM 1565 N N . ILE A 1 205 ? 2.336 -0.384 -0.309 1.00 98.12 205 ILE A N 1
ATOM 1566 C CA . ILE A 1 205 ? 3.204 -1.420 0.273 1.00 98.12 205 ILE A CA 1
ATOM 1567 C C . ILE A 1 205 ? 4.251 -0.794 1.205 1.00 98.12 205 ILE A C 1
ATOM 1569 O O . ILE A 1 205 ? 4.455 -1.306 2.306 1.00 98.12 205 ILE A O 1
ATOM 1573 N N . ARG A 1 206 ? 4.879 0.314 0.788 1.00 98.06 206 ARG A N 1
ATOM 1574 C CA . ARG A 1 206 ? 5.878 1.061 1.565 1.00 98.06 206 ARG A CA 1
ATOM 1575 C C . ARG A 1 206 ? 5.318 1.496 2.913 1.00 98.06 206 ARG A C 1
ATOM 1577 O O . ARG A 1 206 ? 5.863 1.121 3.944 1.00 98.06 206 ARG A O 1
ATOM 1584 N N . GLU A 1 207 ? 4.203 2.215 2.882 1.00 96.62 207 GLU A N 1
ATOM 1585 C CA . GLU A 1 207 ? 3.527 2.750 4.068 1.00 96.62 207 GLU A CA 1
ATOM 1586 C C . GLU A 1 207 ? 3.033 1.624 4.986 1.00 96.62 207 GLU A C 1
ATOM 1588 O O . GLU A 1 207 ? 3.221 1.659 6.200 1.00 96.62 207 GLU A O 1
ATOM 1593 N N . THR A 1 208 ? 2.485 0.545 4.410 1.00 95.62 208 THR A N 1
ATOM 1594 C CA . THR A 1 208 ? 2.070 -0.625 5.201 1.00 95.62 208 THR A CA 1
ATOM 1595 C C . THR A 1 208 ? 3.247 -1.232 5.960 1.00 95.62 208 THR A C 1
ATOM 1597 O O . THR A 1 208 ? 3.115 -1.546 7.147 1.00 95.62 208 THR A O 1
ATOM 1600 N N . PHE A 1 209 ? 4.404 -1.387 5.315 1.00 95.31 209 PHE A N 1
ATOM 1601 C CA . PHE A 1 209 ? 5.602 -1.897 5.976 1.00 95.31 209 PHE A CA 1
ATOM 1602 C C . PHE A 1 209 ? 6.126 -0.925 7.039 1.00 95.31 209 PHE A C 1
ATOM 1604 O O . PHE A 1 209 ? 6.459 -1.349 8.149 1.00 95.31 209 PHE A O 1
ATOM 1611 N N . GLU A 1 210 ? 6.158 0.370 6.732 1.00 93.75 210 GLU A N 1
ATOM 1612 C CA . GLU A 1 210 ? 6.611 1.410 7.651 1.00 93.75 210 GLU A CA 1
ATOM 1613 C C . GLU A 1 210 ? 5.804 1.414 8.953 1.00 93.75 210 GLU A C 1
ATOM 1615 O O . GLU A 1 210 ? 6.390 1.342 10.038 1.00 93.75 210 GLU A O 1
ATOM 1620 N N . GLU A 1 211 ? 4.474 1.397 8.855 1.00 91.56 211 GLU A N 1
ATOM 1621 C CA . GLU A 1 211 ? 3.568 1.480 10.001 1.00 91.56 211 GLU A CA 1
ATOM 1622 C C . GLU A 1 211 ? 3.430 0.151 10.755 1.00 91.56 211 GLU A C 1
ATOM 1624 O O . GLU A 1 211 ? 3.408 0.125 11.988 1.00 91.56 211 GLU A O 1
ATOM 1629 N N . THR A 1 212 ? 3.333 -0.968 10.027 1.00 91.44 212 THR A N 1
ATOM 1630 C CA . THR A 1 212 ? 2.881 -2.253 10.597 1.00 91.44 212 THR A CA 1
ATOM 1631 C C . THR A 1 212 ? 3.930 -3.358 10.583 1.00 91.44 212 THR A C 1
ATOM 1633 O O . THR A 1 212 ? 3.722 -4.404 11.195 1.00 91.44 212 THR A O 1
ATOM 1636 N N . GLY A 1 213 ? 5.044 -3.174 9.873 1.00 92.00 213 GLY A N 1
ATOM 1637 C CA . GLY A 1 213 ? 6.043 -4.221 9.657 1.00 92.00 213 GLY A CA 1
ATOM 1638 C C . GLY A 1 213 ? 5.595 -5.351 8.725 1.00 92.00 213 GLY A C 1
ATOM 1639 O O . GLY A 1 213 ? 6.396 -6.238 8.445 1.00 92.00 213 GLY A O 1
ATOM 1640 N N . VAL A 1 214 ? 4.361 -5.323 8.205 1.00 92.56 214 VAL A N 1
ATOM 1641 C CA . VAL A 1 214 ? 3.887 -6.306 7.224 1.00 92.56 214 VAL A CA 1
ATOM 1642 C C . VAL A 1 214 ? 4.559 -6.029 5.886 1.00 92.56 214 VAL A C 1
ATOM 1644 O O . VAL A 1 214 ? 4.269 -5.036 5.219 1.00 92.56 214 VAL A O 1
ATOM 1647 N N . LEU A 1 215 ? 5.466 -6.920 5.496 1.00 93.06 215 LEU A N 1
ATOM 1648 C CA . LEU A 1 215 ? 6.285 -6.761 4.304 1.00 93.06 215 LEU A CA 1
ATOM 1649 C C . LEU A 1 215 ? 5.716 -7.580 3.138 1.00 93.06 215 LEU A C 1
ATOM 1651 O O . LEU A 1 215 ? 5.816 -8.807 3.130 1.00 93.06 215 LEU A O 1
ATOM 1655 N N . LEU A 1 216 ? 5.103 -6.896 2.167 1.00 94.81 216 LEU A N 1
ATOM 1656 C CA . LEU A 1 216 ? 4.437 -7.496 1.000 1.00 94.81 216 LEU A CA 1
ATOM 1657 C C . LEU A 1 216 ? 5.351 -7.487 -0.231 1.00 94.81 216 LEU A C 1
ATOM 1659 O O . LEU A 1 216 ? 5.127 -6.753 -1.199 1.00 94.81 216 LEU A O 1
ATOM 1663 N N . LEU A 1 217 ? 6.398 -8.304 -0.175 1.00 94.50 217 LEU A N 1
ATOM 1664 C CA . LEU A 1 217 ? 7.345 -8.501 -1.271 1.00 94.50 217 LEU A CA 1
ATOM 1665 C C . LEU A 1 217 ? 7.232 -9.909 -1.863 1.00 94.50 217 LEU A C 1
ATOM 1667 O O . LEU A 1 217 ? 6.626 -10.799 -1.273 1.00 94.50 217 LEU A O 1
ATOM 1671 N N . THR A 1 218 ? 7.817 -10.109 -3.040 1.00 92.69 218 THR A N 1
ATOM 1672 C CA . THR A 1 218 ? 7.922 -11.412 -3.704 1.00 92.69 218 THR A CA 1
ATOM 1673 C C . THR A 1 218 ? 9.288 -11.580 -4.370 1.00 92.69 218 THR A C 1
ATOM 1675 O O . THR A 1 218 ? 9.924 -10.601 -4.761 1.00 92.69 218 THR A O 1
ATOM 1678 N N . GLN A 1 219 ? 9.733 -12.831 -4.500 1.00 91.25 219 GLN A N 1
ATOM 1679 C CA . GLN A 1 219 ? 10.949 -13.222 -5.229 1.00 91.25 219 GLN A CA 1
ATOM 1680 C C . GLN A 1 219 ? 10.680 -13.559 -6.699 1.00 91.25 219 GLN A C 1
ATOM 1682 O O . GLN A 1 219 ? 11.621 -13.742 -7.466 1.00 91.25 219 GLN A O 1
ATOM 1687 N N . ALA A 1 220 ? 9.410 -13.680 -7.090 1.00 89.25 220 ALA A N 1
ATOM 1688 C CA . ALA A 1 220 ? 9.026 -14.071 -8.437 1.00 89.25 220 ALA A CA 1
ATOM 1689 C C . ALA A 1 220 ? 7.722 -13.397 -8.863 1.00 89.25 220 ALA A C 1
ATOM 1691 O O . ALA A 1 220 ? 6.804 -13.192 -8.060 1.00 89.25 220 ALA A O 1
ATOM 1692 N N . ALA A 1 221 ? 7.638 -13.093 -10.157 1.00 85.31 221 ALA A N 1
ATOM 1693 C CA . ALA A 1 221 ? 6.371 -12.761 -10.786 1.00 85.31 221 ALA A CA 1
ATOM 1694 C C . ALA A 1 221 ? 5.418 -13.975 -10.718 1.00 85.31 221 ALA A C 1
ATOM 1696 O O . ALA A 1 221 ? 5.861 -15.107 -10.928 1.00 85.31 221 ALA A O 1
ATOM 1697 N N . PRO A 1 222 ? 4.118 -13.766 -10.457 1.00 83.50 222 PRO A N 1
ATOM 1698 C CA . PRO A 1 222 ? 3.141 -14.851 -10.422 1.00 83.50 222 PRO A CA 1
ATOM 1699 C C . PRO A 1 222 ? 2.994 -15.507 -11.801 1.00 83.50 222 PRO A C 1
ATOM 1701 O O . PRO A 1 222 ? 3.068 -14.832 -12.835 1.00 83.50 222 PRO A O 1
ATOM 1704 N N . ALA A 1 223 ? 2.709 -16.812 -11.829 1.00 76.88 223 ALA A N 1
ATOM 1705 C CA . ALA A 1 223 ? 2.316 -17.462 -13.071 1.00 76.88 223 ALA A CA 1
ATOM 1706 C C . ALA A 1 223 ? 0.950 -16.930 -13.542 1.00 76.88 223 ALA A C 1
ATOM 1708 O O . ALA A 1 223 ? 0.088 -16.501 -12.765 1.00 76.88 223 ALA A O 1
ATOM 1709 N N . ARG A 1 224 ? 0.746 -16.916 -14.861 1.00 69.75 224 ARG A N 1
ATOM 1710 C CA . ARG A 1 224 ? -0.433 -16.296 -15.470 1.00 69.75 224 ARG A CA 1
ATOM 1711 C C . ARG A 1 224 ? -1.722 -16.976 -14.994 1.00 69.75 224 ARG A C 1
ATOM 1713 O O . ARG A 1 224 ? -1.944 -18.146 -15.279 1.00 69.75 224 ARG A O 1
ATOM 1720 N N . GLY A 1 225 ? -2.621 -16.195 -14.394 1.00 59.91 225 GLY A N 1
ATOM 1721 C CA . GLY A 1 225 ? -3.963 -16.650 -14.015 1.00 59.91 225 GLY A CA 1
ATOM 1722 C C . GLY A 1 225 ? -4.063 -17.287 -12.628 1.00 59.91 225 GLY A C 1
ATOM 1723 O O . GLY A 1 225 ? -5.150 -17.730 -12.263 1.00 59.91 225 GLY A O 1
ATOM 1724 N N . GLU A 1 226 ? -2.981 -17.303 -11.847 1.00 62.44 226 GLU A N 1
ATOM 1725 C CA . GLU A 1 226 ? -3.028 -17.772 -10.464 1.00 62.44 226 GLU A CA 1
ATOM 1726 C C . GLU A 1 226 ? -3.688 -16.745 -9.538 1.00 62.44 226 GLU A C 1
ATOM 1728 O O . GLU A 1 226 ? -3.518 -15.529 -9.679 1.00 62.44 226 GLU A O 1
ATOM 1733 N N . ALA A 1 227 ? -4.473 -17.245 -8.582 1.00 57.41 227 ALA A N 1
ATOM 1734 C CA . ALA A 1 227 ? -4.973 -16.429 -7.488 1.00 57.41 227 ALA A CA 1
ATOM 1735 C C . ALA A 1 227 ? -3.800 -16.095 -6.564 1.00 57.41 227 ALA A C 1
ATOM 1737 O O . ALA A 1 227 ? -3.186 -16.987 -5.984 1.00 57.41 227 ALA A O 1
ATOM 1738 N N . ILE A 1 228 ? -3.495 -14.808 -6.428 1.00 66.06 228 ILE A N 1
ATOM 1739 C CA . ILE A 1 228 ? -2.366 -14.355 -5.622 1.00 66.06 228 ILE A CA 1
ATOM 1740 C C . ILE A 1 228 ? -2.897 -14.060 -4.232 1.00 66.06 228 ILE A C 1
ATOM 1742 O O . ILE A 1 228 ? -3.482 -13.007 -3.979 1.00 66.06 228 ILE A O 1
ATOM 1746 N N . LEU A 1 229 ? -2.714 -15.018 -3.336 1.00 66.81 229 LEU A N 1
ATOM 1747 C CA . LEU A 1 229 ? -2.736 -14.719 -1.917 1.00 66.81 229 LEU A CA 1
ATOM 1748 C C . LEU A 1 229 ? -1.367 -14.159 -1.569 1.00 66.81 229 LEU A C 1
ATOM 1750 O O . LEU A 1 229 ? -0.347 -14.779 -1.868 1.00 66.81 229 LEU A O 1
ATOM 1754 N N . ALA A 1 230 ? -1.346 -12.963 -0.992 1.00 76.50 230 ALA A N 1
ATOM 1755 C CA . ALA A 1 230 ? -0.092 -12.414 -0.522 1.00 76.50 230 ALA A CA 1
ATOM 1756 C C . ALA A 1 230 ? 0.397 -13.217 0.680 1.00 76.50 230 ALA A C 1
ATOM 1758 O O . ALA A 1 230 ? -0.385 -13.569 1.570 1.00 76.50 230 ALA A O 1
ATOM 1759 N N . ASP A 1 231 ? 1.704 -13.427 0.715 1.00 79.06 231 ASP A N 1
ATOM 1760 C CA . ASP A 1 231 ? 2.416 -13.811 1.920 1.00 79.06 231 ASP A CA 1
ATOM 1761 C C . ASP A 1 231 ? 3.262 -12.629 2.402 1.00 79.06 231 ASP A C 1
ATOM 1763 O O . ASP A 1 231 ? 3.567 -11.714 1.628 1.00 79.06 231 ASP A O 1
ATOM 1767 N N . SER A 1 232 ? 3.610 -12.627 3.685 1.00 81.50 232 SER A N 1
ATOM 1768 C CA . SER A 1 232 ? 4.564 -11.663 4.220 1.00 81.50 232 SER A CA 1
ATOM 1769 C C . SER A 1 232 ? 5.932 -12.316 4.327 1.00 81.50 232 SER A C 1
ATOM 1771 O O . SER A 1 232 ? 6.112 -13.271 5.077 1.00 81.50 232 SER A O 1
ATOM 1773 N N . ILE A 1 233 ? 6.903 -11.782 3.588 1.00 79.62 233 ILE A N 1
ATOM 1774 C CA . ILE A 1 233 ? 8.282 -12.266 3.634 1.00 79.62 233 ILE A CA 1
ATOM 1775 C C . ILE A 1 233 ? 9.034 -11.446 4.675 1.00 79.62 233 ILE A C 1
ATOM 1777 O O . ILE A 1 233 ? 9.267 -10.258 4.473 1.00 79.62 233 ILE A O 1
ATOM 1781 N N . SER A 1 234 ? 9.426 -12.079 5.776 1.00 77.94 234 SER A N 1
ATOM 1782 C CA . SER A 1 234 ? 10.303 -11.475 6.790 1.00 77.94 234 SER A CA 1
ATOM 1783 C C . SER A 1 234 ? 11.550 -12.312 7.085 1.00 77.94 234 SER A C 1
ATOM 1785 O O . SER A 1 234 ? 12.437 -11.857 7.801 1.00 77.94 234 SER A O 1
ATOM 1787 N N . GLU A 1 235 ? 11.629 -13.541 6.573 1.00 80.56 235 GLU A N 1
ATOM 1788 C CA . GLU A 1 235 ? 12.755 -14.435 6.839 1.00 80.56 235 GLU A CA 1
ATOM 1789 C C . GLU A 1 235 ? 14.032 -13.918 6.164 1.00 80.56 235 GLU A C 1
ATOM 1791 O O . GLU A 1 235 ? 14.035 -13.582 4.981 1.00 80.56 235 GLU A O 1
ATOM 1796 N N . GLY A 1 236 ? 15.116 -13.814 6.937 1.00 82.75 236 GLY A N 1
ATOM 1797 C CA . GLY A 1 236 ? 16.406 -13.313 6.456 1.00 82.75 236 GLY A CA 1
ATOM 1798 C C . GLY A 1 236 ? 16.491 -11.794 6.256 1.00 82.75 236 GLY A C 1
ATOM 1799 O O . GLY A 1 236 ? 17.555 -11.307 5.884 1.00 82.75 236 GLY A O 1
ATOM 1800 N N . ILE A 1 237 ? 15.422 -11.037 6.533 1.00 90.06 237 ILE A N 1
ATOM 1801 C CA . ILE A 1 237 ? 15.395 -9.574 6.404 1.00 90.06 237 ILE A CA 1
ATOM 1802 C C . ILE A 1 237 ? 15.361 -8.949 7.798 1.00 90.06 237 ILE A C 1
ATOM 1804 O O . ILE A 1 237 ? 14.449 -9.209 8.582 1.00 90.06 237 ILE A O 1
ATOM 1808 N N . ASP A 1 238 ? 16.312 -8.061 8.097 1.00 91.56 238 ASP A N 1
ATOM 1809 C CA . ASP A 1 238 ? 16.247 -7.230 9.304 1.00 91.56 238 ASP A CA 1
ATOM 1810 C C . ASP A 1 238 ? 15.176 -6.141 9.135 1.00 91.56 238 ASP A C 1
ATOM 1812 O O . ASP A 1 238 ? 15.437 -5.012 8.708 1.00 91.56 238 ASP A O 1
ATOM 1816 N N . THR A 1 239 ? 13.930 -6.500 9.446 1.00 91.44 239 THR A N 1
ATOM 1817 C CA . THR A 1 239 ? 12.779 -5.603 9.314 1.00 91.44 239 THR A CA 1
ATOM 1818 C C . THR A 1 239 ? 12.902 -4.365 10.197 1.00 91.44 239 THR A C 1
ATOM 1820 O O . THR A 1 239 ? 12.363 -3.317 9.851 1.00 91.44 239 THR A O 1
ATOM 1823 N N . THR A 1 240 ? 13.602 -4.455 11.330 1.00 91.06 240 THR A N 1
ATOM 1824 C CA . THR A 1 240 ? 13.759 -3.328 12.258 1.00 91.06 240 THR A CA 1
ATOM 1825 C C . THR A 1 240 ? 14.691 -2.280 11.662 1.00 91.06 240 THR A C 1
ATOM 1827 O O . THR A 1 240 ? 14.320 -1.106 11.589 1.00 91.06 240 THR A O 1
ATOM 1830 N N . LEU A 1 241 ? 15.853 -2.711 11.161 1.00 93.75 241 LEU A N 1
ATOM 1831 C CA . LEU A 1 241 ? 16.813 -1.843 10.481 1.00 93.75 241 LEU A CA 1
ATOM 1832 C C . LEU A 1 241 ? 16.192 -1.175 9.252 1.00 93.75 241 LEU A C 1
ATOM 1834 O O . LEU A 1 241 ? 16.309 0.037 9.070 1.00 93.75 241 LEU A O 1
ATOM 1838 N N . TRP A 1 242 ? 15.510 -1.950 8.408 1.00 95.19 242 TRP A N 1
ATOM 1839 C CA . TRP A 1 242 ? 14.929 -1.410 7.183 1.00 95.19 242 TRP A CA 1
ATOM 1840 C C . TRP A 1 242 ? 13.793 -0.432 7.440 1.00 95.19 242 TRP A C 1
ATOM 1842 O O . TRP A 1 242 ? 13.709 0.575 6.741 1.00 95.19 242 TRP A O 1
ATOM 1852 N N . ARG A 1 243 ? 12.972 -0.654 8.471 1.00 93.06 243 ARG A N 1
ATOM 1853 C CA . ARG A 1 243 ? 11.966 0.334 8.882 1.00 93.06 243 ARG A CA 1
ATOM 1854 C C . ARG A 1 243 ? 12.599 1.610 9.408 1.00 93.06 243 ARG A C 1
ATOM 1856 O O . ARG A 1 243 ? 12.098 2.684 9.105 1.00 93.06 243 ARG A O 1
ATOM 1863 N N . GLN A 1 244 ? 13.696 1.521 10.162 1.00 93.31 244 GLN A N 1
ATOM 1864 C CA . GLN A 1 244 ? 14.428 2.717 10.580 1.00 93.31 244 GLN A CA 1
ATOM 1865 C C . GLN A 1 244 ? 14.916 3.516 9.367 1.00 93.31 244 GLN A C 1
ATOM 1867 O O . GLN A 1 244 ? 14.609 4.699 9.264 1.00 93.31 244 GLN A O 1
ATOM 1872 N N . ARG A 1 245 ? 15.595 2.858 8.421 1.00 95.69 245 ARG A N 1
ATOM 1873 C CA . ARG A 1 245 ? 16.067 3.495 7.184 1.00 95.69 245 ARG A CA 1
ATOM 1874 C C . ARG A 1 245 ? 14.921 4.091 6.368 1.00 95.69 245 ARG A C 1
ATOM 1876 O O . ARG A 1 245 ? 15.074 5.160 5.791 1.00 95.69 245 ARG A O 1
ATOM 1883 N N . LEU A 1 246 ? 13.773 3.416 6.315 1.00 94.19 246 LEU A N 1
ATOM 1884 C CA . LEU A 1 246 ? 12.619 3.889 5.554 1.00 94.19 246 LEU A CA 1
ATOM 1885 C C . LEU A 1 246 ? 12.042 5.196 6.108 1.00 94.19 246 LEU A C 1
ATOM 1887 O O . LEU A 1 246 ? 11.729 6.082 5.322 1.00 94.19 246 LEU A O 1
ATOM 1891 N N . ARG A 1 247 ? 11.989 5.342 7.440 1.00 91.38 247 ARG A N 1
ATOM 1892 C CA . ARG A 1 247 ? 11.579 6.600 8.091 1.00 91.38 247 ARG A CA 1
ATOM 1893 C C . ARG A 1 247 ? 12.545 7.752 7.816 1.00 91.38 247 ARG A C 1
ATOM 1895 O O . ARG A 1 247 ? 12.139 8.908 7.835 1.00 91.38 247 ARG A O 1
ATOM 1902 N N . GLU A 1 248 ? 13.827 7.445 7.626 1.00 94.50 248 GLU A N 1
ATOM 1903 C CA . GLU A 1 248 ? 14.846 8.444 7.289 1.00 94.50 248 GLU A CA 1
ATOM 1904 C C . GLU A 1 248 ? 14.738 8.879 5.821 1.00 94.50 248 GLU A C 1
ATOM 1906 O O . GLU A 1 248 ? 14.830 10.068 5.525 1.00 94.50 248 GLU A O 1
ATOM 1911 N N . ASP A 1 249 ? 14.537 7.926 4.906 1.00 96.88 249 ASP A N 1
ATOM 1912 C CA . ASP A 1 249 ? 14.373 8.190 3.477 1.00 96.88 249 ASP A CA 1
ATOM 1913 C C . ASP A 1 249 ? 13.528 7.080 2.808 1.00 96.88 249 ASP A C 1
ATOM 1915 O O . ASP A 1 249 ? 13.925 5.901 2.827 1.00 96.88 249 ASP A O 1
ATOM 1919 N N . PRO A 1 250 ? 12.389 7.426 2.171 1.00 96.88 250 PRO A N 1
ATOM 1920 C CA . PRO A 1 250 ? 11.477 6.460 1.559 1.00 96.88 250 PRO A CA 1
ATOM 1921 C C . PRO A 1 250 ? 12.114 5.661 0.407 1.00 96.88 250 PRO A C 1
ATOM 1923 O O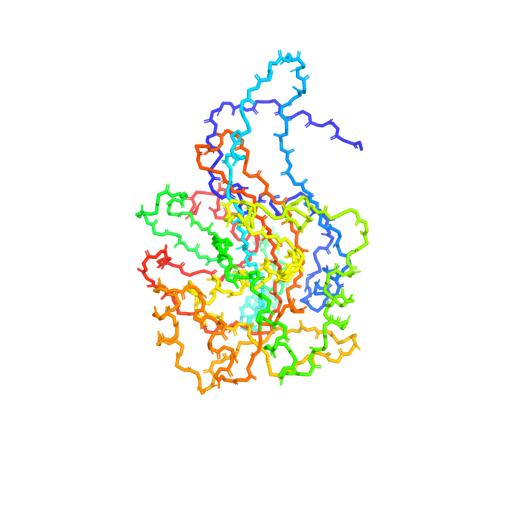 . PRO A 1 250 ? 11.653 4.558 0.092 1.00 96.88 250 PRO A O 1
ATOM 1926 N N . VAL A 1 251 ? 13.225 6.134 -0.183 1.00 97.69 251 VAL A N 1
ATOM 1927 C CA . VAL A 1 251 ? 13.974 5.389 -1.212 1.00 97.69 251 VAL A CA 1
ATOM 1928 C C . VAL A 1 251 ? 14.537 4.064 -0.684 1.00 97.69 251 VAL A C 1
ATOM 1930 O O . VAL A 1 251 ? 14.879 3.170 -1.461 1.00 97.69 251 VAL A O 1
ATOM 1933 N N . ASN A 1 252 ? 14.649 3.897 0.636 1.00 98.06 252 ASN A N 1
ATOM 1934 C CA . ASN A 1 252 ? 15.228 2.694 1.221 1.00 98.06 252 ASN A CA 1
ATOM 1935 C C . ASN A 1 252 ? 14.394 1.430 0.969 1.00 98.06 252 ASN A C 1
ATOM 1937 O O . ASN A 1 252 ? 14.972 0.345 0.987 1.00 98.06 252 ASN A O 1
ATOM 1941 N N . LEU A 1 253 ? 13.101 1.529 0.625 1.00 97.88 253 LEU A N 1
ATOM 1942 C CA . LEU A 1 253 ? 12.345 0.359 0.157 1.00 97.88 253 LEU A CA 1
ATOM 1943 C C . LEU A 1 253 ? 12.929 -0.195 -1.154 1.00 97.88 253 LEU A C 1
ATOM 1945 O O . LEU A 1 253 ? 13.103 -1.406 -1.297 1.00 97.88 253 LEU A O 1
ATOM 1949 N N . LEU A 1 254 ? 13.265 0.688 -2.100 1.00 98.12 254 LEU A N 1
ATOM 1950 C CA . LEU A 1 254 ? 13.895 0.322 -3.372 1.00 98.12 254 LEU A CA 1
ATOM 1951 C C . LEU A 1 254 ? 15.264 -0.327 -3.131 1.00 98.12 254 LEU A C 1
ATOM 1953 O O . LEU A 1 254 ? 15.576 -1.356 -3.732 1.00 98.12 254 LEU A O 1
ATOM 1957 N N . ARG A 1 255 ? 16.064 0.241 -2.218 1.00 97.75 255 ARG A N 1
ATOM 1958 C CA . ARG A 1 255 ? 17.373 -0.316 -1.833 1.00 97.75 255 ARG A CA 1
ATOM 1959 C C . ARG A 1 255 ? 17.234 -1.701 -1.205 1.00 97.75 255 ARG A C 1
ATOM 1961 O O . ARG A 1 255 ? 17.916 -2.624 -1.636 1.00 97.75 255 ARG A O 1
ATOM 1968 N N . MET A 1 256 ? 16.291 -1.872 -0.279 1.00 96.69 256 MET A N 1
ATOM 1969 C CA . MET A 1 256 ? 15.990 -3.164 0.338 1.00 96.69 256 MET A CA 1
ATOM 1970 C C . MET A 1 256 ? 15.621 -4.220 -0.705 1.00 96.69 256 MET A C 1
ATOM 1972 O O . MET A 1 256 ? 16.133 -5.337 -0.659 1.00 96.69 256 MET A O 1
ATOM 1976 N N . CYS A 1 257 ? 14.768 -3.864 -1.667 1.00 97.00 257 CYS A N 1
ATOM 1977 C CA . CYS A 1 257 ? 14.372 -4.754 -2.756 1.00 97.00 257 CYS A CA 1
ATOM 1978 C C . CYS A 1 257 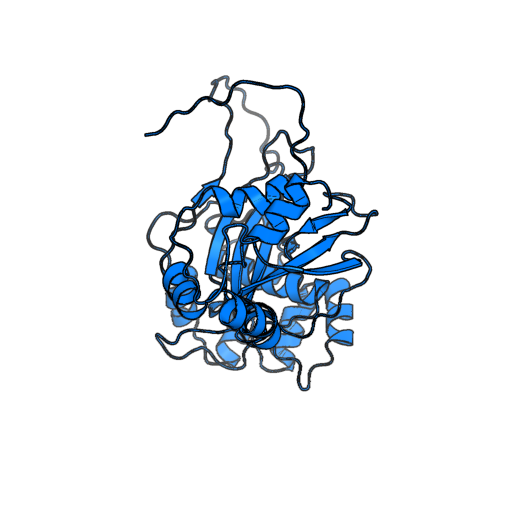? 15.577 -5.181 -3.615 1.00 97.00 257 CYS A C 1
ATOM 1980 O O . CYS A 1 257 ? 15.759 -6.372 -3.870 1.00 97.00 257 CYS A O 1
ATOM 1982 N N . ARG A 1 258 ? 16.450 -4.233 -3.988 1.00 95.88 258 ARG A N 1
ATOM 1983 C CA . ARG A 1 258 ? 17.692 -4.511 -4.734 1.00 95.88 258 ARG A CA 1
ATOM 1984 C C . ARG A 1 258 ? 18.641 -5.435 -3.964 1.00 95.88 258 ARG A C 1
ATOM 1986 O O . ARG A 1 258 ? 19.112 -6.419 -4.529 1.00 95.88 258 ARG A O 1
ATOM 1993 N N . GLU A 1 259 ? 18.899 -5.143 -2.689 1.00 95.06 259 GLU A N 1
ATOM 1994 C CA . GLU A 1 259 ? 19.839 -5.905 -1.852 1.00 95.06 259 GLU A CA 1
ATOM 1995 C C . GLU A 1 259 ? 19.379 -7.350 -1.617 1.00 95.06 259 GLU A C 1
ATOM 1997 O O . GLU A 1 259 ? 20.190 -8.273 -1.654 1.00 95.06 259 GLU A O 1
ATOM 2002 N N . ASN A 1 260 ? 18.073 -7.560 -1.435 1.00 93.56 260 ASN A N 1
ATOM 2003 C CA . ASN A 1 260 ? 17.513 -8.868 -1.088 1.00 93.56 260 ASN A CA 1
ATOM 2004 C C . ASN A 1 260 ? 16.963 -9.642 -2.300 1.00 93.56 260 ASN A C 1
ATOM 2006 O O . ASN A 1 260 ? 16.412 -10.726 -2.124 1.00 93.56 260 ASN A O 1
ATOM 2010 N N . ARG A 1 261 ? 17.107 -9.108 -3.526 1.00 92.94 261 ARG A N 1
ATOM 2011 C CA . ARG A 1 261 ? 16.527 -9.666 -4.769 1.00 92.94 261 ARG A CA 1
ATOM 2012 C C . ARG A 1 261 ? 15.026 -9.947 -4.639 1.00 92.94 261 ARG A C 1
ATOM 2014 O O . ARG A 1 261 ? 14.530 -11.013 -4.998 1.00 92.94 261 ARG A O 1
ATOM 2021 N N . LEU A 1 262 ? 14.317 -8.965 -4.098 1.00 94.75 262 LEU A N 1
ATOM 2022 C CA . LEU A 1 262 ? 12.871 -8.966 -3.913 1.00 94.75 262 LEU A CA 1
ATOM 2023 C C . LEU A 1 262 ? 12.258 -7.818 -4.708 1.00 94.75 262 LEU A C 1
ATOM 2025 O O . LEU A 1 262 ? 12.939 -6.845 -5.017 1.00 94.75 262 LEU A O 1
ATOM 2029 N N . CYS A 1 263 ? 10.961 -7.884 -4.983 1.00 95.94 263 CYS A N 1
ATOM 2030 C CA . CYS A 1 263 ? 10.206 -6.744 -5.492 1.00 95.94 263 CYS A CA 1
ATOM 2031 C C . CYS A 1 263 ? 8.867 -6.578 -4.754 1.00 95.94 263 CYS A C 1
ATOM 2033 O O . CYS A 1 263 ? 8.377 -7.536 -4.147 1.00 95.94 263 CYS A O 1
ATOM 2035 N N . PRO A 1 264 ? 8.247 -5.385 -4.795 1.00 97.06 264 PRO A N 1
ATOM 2036 C CA . PRO A 1 264 ? 6.908 -5.179 -4.254 1.00 97.06 264 PRO A CA 1
ATOM 2037 C C . PRO A 1 264 ? 5.897 -6.097 -4.941 1.00 97.06 264 PRO A C 1
ATOM 2039 O O . PRO A 1 264 ? 5.827 -6.138 -6.170 1.00 97.06 264 PRO A O 1
ATOM 2042 N N . ASN A 1 265 ? 5.076 -6.813 -4.167 1.00 95.62 265 ASN A N 1
ATOM 2043 C CA . ASN A 1 265 ? 4.060 -7.711 -4.719 1.00 95.62 265 ASN A CA 1
ATOM 2044 C C . ASN A 1 265 ? 2.831 -6.927 -5.220 1.00 95.62 265 ASN A C 1
ATOM 2046 O O . ASN A 1 265 ? 1.720 -7.029 -4.698 1.00 95.62 265 ASN A O 1
ATOM 2050 N N . VAL A 1 266 ? 3.037 -6.113 -6.258 1.00 95.94 266 VAL A N 1
ATOM 2051 C CA . VAL A 1 266 ? 2.023 -5.225 -6.850 1.00 95.94 266 VAL A CA 1
ATOM 2052 C C . VAL A 1 266 ? 0.815 -5.982 -7.403 1.00 95.94 266 VAL A C 1
ATOM 2054 O O . VAL A 1 266 ? -0.282 -5.422 -7.472 1.00 95.94 266 VAL A O 1
ATOM 2057 N N . TRP A 1 267 ? 0.999 -7.252 -7.767 1.00 93.44 267 TRP A N 1
ATOM 2058 C CA . TRP A 1 267 ? -0.045 -8.115 -8.310 1.00 93.44 267 TRP A CA 1
ATOM 2059 C C . TRP A 1 267 ? -1.059 -8.576 -7.257 1.00 93.44 267 TRP A C 1
ATOM 2061 O O . TRP A 1 267 ? -2.217 -8.815 -7.604 1.00 93.44 267 TRP A O 1
ATOM 2071 N N . ALA A 1 268 ? -0.648 -8.673 -5.988 1.00 92.38 268 ALA A N 1
ATOM 2072 C CA . ALA A 1 268 ? -1.524 -9.067 -4.883 1.00 92.38 268 ALA A CA 1
ATOM 2073 C C . ALA A 1 268 ? -2.457 -7.941 -4.406 1.00 92.38 268 ALA A C 1
ATOM 2075 O O . ALA A 1 268 ? -3.414 -8.185 -3.670 1.00 92.38 268 ALA A O 1
ATOM 2076 N N . LEU A 1 269 ? -2.188 -6.700 -4.815 1.00 93.69 269 LEU A N 1
ATOM 2077 C CA . LEU A 1 269 ? -3.062 -5.572 -4.525 1.00 93.69 269 LEU A CA 1
ATOM 2078 C C . LEU A 1 269 ? -4.219 -5.554 -5.538 1.00 93.69 269 LEU A C 1
ATOM 2080 O O . LEU A 1 269 ? -4.052 -5.754 -6.743 1.00 93.69 269 LEU A O 1
ATOM 2084 N N . HIS A 1 270 ? -5.423 -5.258 -5.084 1.00 90.50 270 HIS A N 1
ATOM 2085 C CA . HIS A 1 270 ? -6.590 -5.059 -5.937 1.00 90.50 270 HIS A CA 1
ATOM 2086 C C . HIS A 1 270 ? -7.131 -3.660 -5.708 1.00 90.50 270 HIS A C 1
ATOM 2088 O O . HIS A 1 270 ? -7.264 -3.238 -4.565 1.00 90.50 270 HIS A O 1
ATOM 2094 N N . GLU A 1 271 ? -7.418 -2.920 -6.774 1.00 91.31 271 GLU A N 1
ATOM 2095 C CA . GLU A 1 271 ? -7.950 -1.570 -6.606 1.00 91.31 271 GLU A CA 1
ATOM 2096 C C . GLU A 1 271 ? -9.363 -1.629 -6.038 1.00 91.31 271 GLU A C 1
ATOM 2098 O O . GLU A 1 271 ? -10.204 -2.398 -6.505 1.00 91.31 271 GLU A O 1
ATOM 2103 N N . TRP A 1 272 ? -9.615 -0.796 -5.036 1.00 88.19 272 TRP A N 1
ATOM 2104 C CA . TRP A 1 272 ? -10.910 -0.698 -4.384 1.00 88.19 272 TRP A CA 1
ATOM 2105 C C . TRP A 1 272 ? -11.593 0.626 -4.710 1.00 88.19 272 TRP A C 1
ATOM 2107 O O . TRP A 1 272 ? -12.727 0.632 -5.194 1.00 88.19 272 TRP A O 1
ATOM 2117 N N . TRP A 1 273 ? -10.911 1.752 -4.471 1.00 86.81 273 TRP A N 1
ATOM 2118 C CA . TRP A 1 273 ? -11.524 3.077 -4.592 1.00 86.81 273 TRP A CA 1
ATOM 2119 C C . TRP A 1 273 ? -10.480 4.195 -4.768 1.00 86.81 273 TRP A C 1
ATOM 2121 O O . TRP A 1 273 ? -9.472 4.186 -4.078 1.00 86.81 273 TRP A O 1
ATOM 2131 N N . ASP A 1 274 ? -10.757 5.185 -5.626 1.00 90.62 274 ASP A N 1
ATOM 2132 C CA . ASP A 1 274 ? -10.137 6.526 -5.613 1.00 90.62 274 ASP A CA 1
ATOM 2133 C C . ASP A 1 274 ? -11.003 7.567 -4.856 1.00 90.62 274 ASP A C 1
ATOM 2135 O O . ASP A 1 274 ? -12.127 7.891 -5.278 1.00 90.62 274 ASP A O 1
ATOM 2139 N N . TRP A 1 275 ? -10.519 8.090 -3.729 1.00 89.25 275 TRP A N 1
ATOM 2140 C CA . TRP A 1 275 ? -11.288 9.002 -2.881 1.00 89.25 275 TRP A CA 1
ATOM 2141 C C . TRP A 1 275 ? -10.582 10.337 -2.647 1.00 89.25 275 TRP A C 1
ATOM 2143 O O . TRP A 1 275 ? -9.552 10.405 -1.978 1.00 89.25 275 TRP A O 1
ATOM 2153 N N . LEU A 1 276 ? -11.224 11.420 -3.096 1.00 89.69 276 LEU A N 1
ATOM 2154 C CA . LEU A 1 276 ? -10.779 12.781 -2.825 1.00 89.69 276 LEU A CA 1
ATOM 2155 C C . LEU A 1 276 ? -11.503 13.348 -1.606 1.00 89.69 276 LEU A C 1
ATOM 2157 O O . LEU A 1 276 ? -12.728 13.511 -1.612 1.00 89.69 276 LEU A O 1
ATOM 2161 N N . THR A 1 277 ? -10.732 13.762 -0.601 1.00 83.81 277 THR A N 1
ATOM 2162 C CA . THR A 1 277 ? -11.253 14.384 0.623 1.00 83.81 277 THR A CA 1
ATOM 2163 C C . THR A 1 277 ? -12.192 15.548 0.284 1.00 83.81 277 THR A C 1
ATOM 2165 O O . THR A 1 277 ? -11.762 16.489 -0.399 1.00 83.81 277 THR A O 1
ATOM 2168 N N . PRO A 1 278 ? -13.460 15.550 0.744 1.00 81.12 278 PRO A N 1
ATOM 2169 C CA . PRO A 1 278 ? -14.372 16.663 0.512 1.00 81.12 278 PRO A CA 1
ATOM 2170 C C . PRO A 1 278 ? -13.844 17.966 1.115 1.00 81.12 278 PRO A C 1
ATOM 2172 O O . PRO A 1 278 ? -13.216 17.972 2.172 1.00 81.12 278 PRO A O 1
ATOM 2175 N N . ILE A 1 279 ? -14.164 19.092 0.478 1.00 80.69 279 ILE A N 1
ATOM 2176 C CA . ILE A 1 279 ? -13.747 20.433 0.928 1.00 80.69 279 ILE A CA 1
ATOM 2177 C C . ILE A 1 279 ? -14.241 20.800 2.339 1.00 80.69 279 ILE A C 1
ATOM 2179 O O . ILE A 1 279 ? -13.713 21.717 2.953 1.00 80.69 279 ILE A O 1
ATOM 2183 N N . SER A 1 280 ? -15.247 20.095 2.862 1.00 76.00 280 SER A N 1
ATOM 2184 C CA . SER A 1 280 ? -15.863 20.357 4.166 1.00 76.00 280 SER A CA 1
ATOM 2185 C C . SER A 1 280 ? -15.120 19.754 5.362 1.00 76.00 280 SER A C 1
ATOM 2187 O O . SER A 1 280 ? -15.488 20.049 6.494 1.00 76.00 280 SER A O 1
ATOM 2189 N N . VAL A 1 281 ? -14.139 18.869 5.142 1.00 68.75 281 VAL A N 1
ATOM 2190 C CA . VAL A 1 281 ? -13.522 18.046 6.207 1.00 68.75 281 VAL A CA 1
ATOM 2191 C C . VAL A 1 281 ? -12.275 18.710 6.819 1.00 68.75 281 VAL A C 1
ATOM 2193 O O . VAL A 1 281 ? -11.768 18.259 7.841 1.00 68.75 281 VAL A O 1
ATOM 2196 N N . GLY A 1 282 ? -11.809 19.828 6.255 1.00 68.06 282 GLY A N 1
ATOM 2197 C CA . GLY A 1 282 ? -10.715 20.628 6.807 1.00 68.06 282 GLY A CA 1
ATOM 2198 C C . GLY A 1 282 ? -9.830 21.257 5.733 1.00 68.06 282 GLY A C 1
ATOM 2199 O O . GLY A 1 282 ? -10.107 21.166 4.538 1.00 68.06 282 GLY A O 1
ATOM 2200 N N . HIS A 1 283 ? -8.742 21.892 6.174 1.00 73.06 283 HIS A N 1
ATOM 2201 C CA . HIS A 1 283 ? -7.779 22.552 5.283 1.00 73.06 283 HIS A CA 1
ATOM 2202 C C . HIS A 1 283 ? -6.823 21.574 4.586 1.00 73.06 283 HIS A C 1
ATOM 2204 O O . HIS A 1 283 ? -6.326 21.877 3.506 1.00 73.06 283 HIS A O 1
ATOM 2210 N N . ARG A 1 284 ? -6.562 20.406 5.189 1.00 82.56 284 ARG A N 1
ATOM 2211 C CA . ARG A 1 284 ? -5.740 19.347 4.588 1.00 82.56 284 ARG A CA 1
ATOM 2212 C C . ARG A 1 284 ? -6.633 18.365 3.846 1.00 82.56 284 ARG A C 1
ATOM 2214 O O . ARG A 1 284 ? -7.615 17.881 4.404 1.00 82.56 284 ARG A O 1
ATOM 2221 N N . ARG A 1 285 ? -6.285 18.085 2.594 1.00 88.94 285 ARG A N 1
ATOM 2222 C CA . ARG A 1 285 ? -7.040 17.202 1.707 1.00 88.94 285 ARG A CA 1
ATOM 2223 C C . ARG A 1 285 ? -6.094 16.223 1.034 1.00 88.94 285 ARG A C 1
ATOM 2225 O O . ARG A 1 285 ? -4.964 16.578 0.701 1.00 88.94 285 ARG A O 1
ATOM 2232 N N . TYR A 1 286 ? -6.597 15.019 0.809 1.00 90.69 286 TYR A N 1
ATOM 2233 C CA . TYR A 1 286 ? -5.871 13.935 0.164 1.00 90.69 286 TYR A CA 1
ATOM 2234 C C . TYR A 1 286 ? -6.739 13.292 -0.924 1.00 90.69 286 TYR A C 1
ATOM 2236 O O . TYR A 1 286 ? -7.954 13.173 -0.727 1.00 90.69 286 TYR A O 1
ATOM 2244 N N . ASP A 1 287 ? -6.122 12.937 -2.052 1.00 93.81 287 ASP A N 1
ATOM 2245 C CA . ASP A 1 287 ? -6.662 12.051 -3.098 1.00 93.81 287 ASP A CA 1
ATOM 2246 C C . ASP A 1 287 ? -6.019 10.681 -2.880 1.00 93.81 287 ASP A C 1
ATOM 2248 O O . ASP A 1 287 ? -4.813 10.519 -3.079 1.00 93.81 287 ASP A O 1
ATOM 2252 N N . THR A 1 288 ? -6.785 9.741 -2.335 1.00 95.25 288 THR A N 1
ATOM 2253 C CA . THR A 1 288 ? -6.254 8.477 -1.821 1.00 95.25 288 THR A CA 1
ATOM 2254 C C . THR A 1 288 ? -6.736 7.306 -2.661 1.00 95.25 288 THR A C 1
ATOM 2256 O O . THR A 1 288 ? -7.941 7.055 -2.749 1.00 95.25 288 THR A O 1
ATOM 2259 N N . MET A 1 289 ? -5.788 6.539 -3.205 1.00 96.19 289 MET A N 1
ATOM 2260 C CA . MET A 1 289 ? -6.074 5.246 -3.818 1.00 96.19 289 MET A CA 1
ATOM 2261 C C . MET A 1 289 ? -6.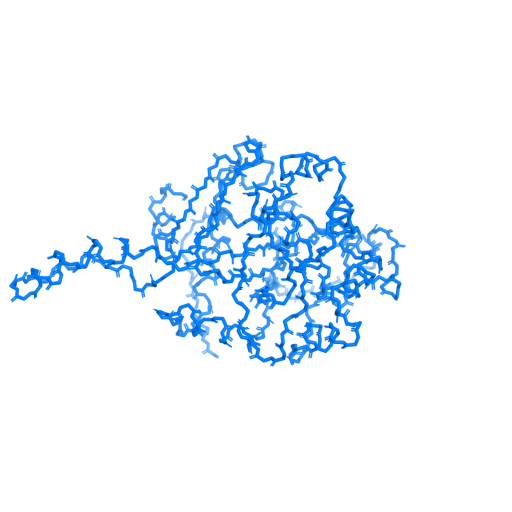090 4.152 -2.748 1.00 96.19 289 MET A C 1
ATOM 2263 O O . MET A 1 289 ? -5.091 3.897 -2.077 1.00 96.19 289 MET A O 1
ATOM 2267 N N . PHE A 1 290 ? -7.226 3.481 -2.603 1.00 95.25 290 PHE A N 1
ATOM 2268 C CA . PHE A 1 290 ? -7.393 2.339 -1.715 1.00 95.25 290 PHE A CA 1
ATOM 2269 C C . PHE A 1 290 ? -7.183 1.039 -2.480 1.00 95.25 290 PHE A C 1
ATOM 2271 O O . PHE A 1 290 ? -7.841 0.785 -3.494 1.00 95.25 290 PHE A O 1
ATOM 2278 N N . TYR A 1 291 ? -6.329 0.185 -1.931 1.00 95.50 291 TYR A N 1
ATOM 2279 C CA . TYR A 1 291 ? -6.121 -1.180 -2.385 1.00 95.50 291 TYR A CA 1
ATOM 2280 C C . TYR A 1 291 ? -6.635 -2.181 -1.350 1.00 95.50 291 TYR A C 1
ATOM 2282 O O . TYR A 1 291 ? -6.668 -1.893 -0.158 1.00 95.50 291 TYR A O 1
ATOM 2290 N N . ILE A 1 292 ? -7.007 -3.377 -1.797 1.00 94.06 292 ILE A N 1
ATOM 2291 C CA . ILE A 1 292 ? -7.265 -4.548 -0.954 1.00 94.06 292 ILE A CA 1
ATOM 2292 C C . ILE A 1 292 ? -6.182 -5.585 -1.233 1.00 94.06 292 ILE A C 1
ATOM 2294 O O . ILE A 1 292 ? -5.881 -5.858 -2.392 1.00 94.06 292 ILE A O 1
ATOM 2298 N N . CYS A 1 293 ? -5.637 -6.189 -0.181 1.00 92.69 293 CYS A N 1
ATOM 2299 C CA . CYS A 1 293 ? -4.727 -7.327 -0.268 1.00 92.69 293 CYS A CA 1
ATOM 2300 C C . CYS A 1 293 ? -5.274 -8.477 0.581 1.00 92.69 293 CYS A C 1
ATOM 2302 O O . CYS A 1 293 ? -5.587 -8.287 1.757 1.00 92.69 293 CYS A O 1
ATOM 2304 N N . CYS A 1 294 ? -5.416 -9.659 -0.019 1.00 90.62 294 CYS A N 1
ATOM 2305 C CA . CYS A 1 294 ? -5.927 -10.850 0.656 1.00 90.62 294 CYS A CA 1
ATOM 2306 C C . CYS A 1 294 ? -4.777 -11.784 1.053 1.00 90.62 294 CYS A C 1
ATOM 2308 O O . CYS A 1 294 ? -3.953 -12.147 0.217 1.00 90.62 294 CYS A O 1
ATOM 2310 N N . MET A 1 295 ? -4.769 -12.207 2.315 1.00 88.19 295 MET A N 1
ATOM 2311 C CA . MET A 1 295 ? -3.764 -13.083 2.915 1.00 88.19 295 MET A CA 1
ATOM 2312 C C . MET A 1 295 ? -4.428 -14.319 3.519 1.00 88.19 295 MET A C 1
ATOM 2314 O O . MET A 1 295 ? -5.500 -14.245 4.123 1.00 88.19 295 MET A O 1
ATOM 2318 N N . ASP A 1 296 ? -3.779 -15.471 3.404 1.00 84.25 296 ASP A N 1
ATOM 2319 C CA . ASP A 1 296 ? -4.322 -16.716 3.957 1.00 84.25 296 ASP A CA 1
ATOM 2320 C C . ASP A 1 296 ? -4.266 -16.767 5.486 1.00 84.25 296 ASP A C 1
ATOM 2322 O O . ASP A 1 296 ? -5.112 -17.397 6.126 1.00 84.25 296 ASP A O 1
ATOM 2326 N N . LYS A 1 297 ? -3.268 -16.107 6.074 1.00 85.31 297 LYS A N 1
ATOM 2327 C CA . LYS A 1 297 ? -3.028 -16.044 7.517 1.00 85.31 297 LYS A CA 1
ATOM 2328 C C . LYS A 1 297 ? -2.819 -14.594 7.935 1.00 85.31 297 LYS A C 1
ATOM 2330 O O . LYS A 1 297 ? -2.409 -13.762 7.130 1.00 85.31 297 LYS A O 1
ATOM 2335 N N . GLN A 1 298 ? -3.103 -14.294 9.200 1.00 88.75 298 GLN A N 1
ATOM 2336 C CA . GLN A 1 298 ? -2.744 -13.003 9.784 1.00 88.75 298 GLN A CA 1
ATOM 2337 C C . GLN A 1 298 ? -1.213 -12.898 9.851 1.00 88.75 298 GLN A C 1
ATOM 2339 O O . GLN A 1 298 ? -0.603 -13.737 10.522 1.00 88.75 298 GLN A O 1
ATOM 2344 N N . PRO A 1 299 ? -0.587 -11.916 9.174 1.00 86.75 299 PRO A N 1
ATOM 2345 C CA . PRO A 1 299 ? 0.839 -11.675 9.332 1.00 86.75 299 PRO A CA 1
ATOM 2346 C C . PRO A 1 299 ? 1.135 -11.198 10.755 1.00 86.75 299 PRO A C 1
ATOM 2348 O O . PRO A 1 299 ? 0.263 -10.662 11.447 1.00 86.75 299 PRO A O 1
ATOM 2351 N N . GLN A 1 300 ? 2.383 -11.368 11.184 1.00 84.56 300 GLN A N 1
ATOM 2352 C CA . GLN A 1 300 ? 2.855 -10.700 12.391 1.00 84.56 300 GLN A CA 1
ATOM 2353 C C . GLN A 1 300 ? 2.889 -9.191 12.140 1.00 84.56 300 GLN A C 1
ATOM 2355 O O . GLN A 1 300 ? 3.393 -8.739 11.116 1.00 84.56 300 GLN A O 1
ATOM 2360 N N . VAL A 1 301 ? 2.325 -8.423 13.072 1.00 84.44 301 VAL A N 1
ATOM 2361 C CA . VAL A 1 301 ? 2.264 -6.961 12.996 1.00 84.44 301 VAL A CA 1
ATOM 2362 C C . VAL A 1 301 ? 3.098 -6.383 14.127 1.00 84.44 301 VAL A C 1
ATOM 2364 O O . VAL A 1 301 ? 2.863 -6.687 15.296 1.00 84.44 301 VAL A O 1
ATOM 2367 N N . VAL A 1 302 ? 4.042 -5.516 13.776 1.00 83.00 302 VAL A N 1
ATOM 2368 C CA . VAL A 1 302 ? 4.869 -4.756 14.712 1.00 83.00 302 VAL A CA 1
ATOM 2369 C C . VAL A 1 302 ? 4.628 -3.278 14.439 1.00 83.00 302 VAL A C 1
ATOM 2371 O O . VAL A 1 302 ? 5.065 -2.749 13.421 1.00 83.00 302 VAL A O 1
ATOM 2374 N N . LEU A 1 303 ? 3.930 -2.597 15.340 1.00 82.19 303 LEU A N 1
ATOM 2375 C CA . LEU A 1 303 ? 3.625 -1.174 15.177 1.00 82.19 303 LEU A CA 1
ATOM 2376 C C . LEU A 1 303 ? 4.877 -0.307 15.340 1.00 82.19 303 LEU A C 1
ATOM 2378 O O . LEU A 1 303 ? 5.809 -0.686 16.047 1.00 82.19 303 LEU A O 1
ATOM 2382 N N . ASP A 1 304 ? 4.897 0.849 14.682 1.00 72.38 304 ASP A N 1
ATOM 2383 C CA . ASP A 1 304 ? 5.972 1.841 14.813 1.00 72.38 304 ASP A CA 1
ATOM 2384 C C . ASP A 1 304 ? 5.978 2.552 16.183 1.00 72.38 304 ASP A C 1
ATOM 2386 O O . ASP A 1 304 ? 6.990 3.134 16.558 1.00 72.38 304 ASP A O 1
ATOM 2390 N N . GLN A 1 305 ? 4.868 2.474 16.931 1.00 71.44 305 GLN A N 1
ATOM 2391 C CA . GLN A 1 305 ? 4.631 3.081 18.250 1.00 71.44 305 GLN A CA 1
ATOM 2392 C C . GLN A 1 305 ? 4.718 4.618 18.286 1.00 71.44 305 GLN A C 1
ATOM 2394 O O . GLN A 1 305 ? 4.545 5.212 19.352 1.00 71.44 305 GLN A O 1
ATOM 2399 N N . SER A 1 306 ? 4.922 5.269 17.140 1.00 71.25 306 SER A N 1
ATOM 2400 C CA . SER A 1 306 ? 4.941 6.726 16.995 1.00 71.25 306 SER A CA 1
ATOM 2401 C C . SER A 1 306 ? 3.661 7.245 16.357 1.00 71.25 306 SER A C 1
ATOM 2403 O O . SER A 1 306 ? 2.878 7.945 17.006 1.00 71.25 306 SER A O 1
ATOM 2405 N N . GLU A 1 307 ? 3.432 6.906 15.089 1.00 72.38 307 GLU A N 1
ATOM 2406 C CA . GLU A 1 307 ? 2.258 7.345 14.348 1.00 72.38 307 GLU A CA 1
ATOM 2407 C C . GLU A 1 307 ? 1.058 6.454 14.657 1.00 72.38 307 GLU A C 1
ATOM 2409 O O . GLU A 1 307 ? -0.064 6.955 14.800 1.00 72.38 307 GLU A O 1
ATOM 2414 N N . VAL A 1 308 ? 1.297 5.156 14.843 1.00 75.12 308 VAL A N 1
ATOM 2415 C CA . VAL A 1 308 ? 0.279 4.162 15.153 1.00 75.12 308 VAL A CA 1
ATOM 2416 C C . VAL A 1 308 ? 0.558 3.512 16.503 1.00 75.12 308 VAL A C 1
ATOM 2418 O O . VAL A 1 308 ? 1.608 2.926 16.754 1.00 75.12 308 VAL A O 1
ATOM 2421 N N . ILE A 1 309 ? -0.446 3.554 17.378 1.00 78.56 309 ILE A N 1
ATOM 2422 C CA . ILE A 1 309 ? -0.315 3.117 18.776 1.00 78.56 309 ILE A CA 1
ATOM 2423 C C . ILE A 1 309 ? -1.115 1.857 19.102 1.00 78.56 309 ILE A C 1
ATOM 2425 O O . ILE A 1 309 ? -0.923 1.248 20.152 1.00 78.56 309 ILE A O 1
ATOM 2429 N N . THR A 1 310 ? -2.069 1.465 18.255 1.00 82.69 310 THR A N 1
ATOM 2430 C CA . THR A 1 310 ? -2.910 0.289 18.515 1.00 82.69 310 THR A CA 1
ATOM 2431 C C . THR A 1 310 ? -3.270 -0.423 17.223 1.00 82.69 310 THR A C 1
ATOM 2433 O O . THR A 1 310 ? -3.565 0.203 16.211 1.00 82.69 310 THR A O 1
ATOM 2436 N N . LEU A 1 311 ? -3.269 -1.748 17.289 1.00 88.56 311 LEU A N 1
ATOM 2437 C CA . LEU A 1 311 ? -3.601 -2.684 16.224 1.00 88.56 311 LEU A CA 1
ATOM 2438 C C . LEU A 1 311 ? -4.949 -3.325 16.557 1.00 88.56 311 LEU A C 1
ATOM 2440 O O . LEU A 1 311 ? -5.185 -3.697 17.708 1.00 88.56 311 LEU A O 1
ATOM 2444 N N . LYS A 1 312 ? -5.804 -3.530 15.554 1.00 87.56 312 LYS A N 1
ATOM 2445 C CA . LYS A 1 312 ? -7.024 -4.326 15.697 1.00 87.56 312 LYS A CA 1
ATOM 2446 C C . LYS A 1 312 ? -7.300 -5.142 14.436 1.00 87.56 312 LYS A C 1
ATOM 2448 O O . LYS A 1 312 ? -7.497 -4.582 13.365 1.00 87.56 312 LYS A O 1
ATOM 2453 N N . TRP A 1 313 ? -7.389 -6.462 14.589 1.00 90.62 313 TRP A N 1
ATOM 2454 C CA . TRP A 1 313 ? -8.031 -7.331 13.603 1.00 90.62 313 TRP A CA 1
ATOM 2455 C C . TRP A 1 313 ? -9.518 -7.429 13.935 1.00 90.62 313 TRP A C 1
ATOM 2457 O O . TRP A 1 313 ? -9.890 -7.942 14.990 1.00 90.62 313 TRP A O 1
ATOM 2467 N N . CYS A 1 314 ? -10.382 -6.935 13.055 1.00 87.50 314 CYS A N 1
ATOM 2468 C CA . CYS A 1 314 ? -11.827 -6.923 13.282 1.00 87.50 314 CYS A CA 1
ATOM 2469 C C . CYS A 1 314 ? -12.607 -7.394 12.057 1.00 87.50 314 CYS A C 1
ATOM 2471 O O . CYS A 1 314 ? -12.076 -7.534 10.958 1.00 87.50 314 CYS A O 1
ATOM 2473 N N . THR A 1 315 ? -13.887 -7.685 12.258 1.00 86.31 315 THR A N 1
ATOM 2474 C CA . THR A 1 315 ? -14.824 -7.866 11.150 1.00 86.31 315 THR A CA 1
ATOM 2475 C C . THR A 1 315 ? -15.282 -6.486 10.675 1.00 86.31 315 THR A C 1
ATOM 2477 O O . THR A 1 315 ? -15.385 -5.573 11.505 1.00 86.31 315 THR A O 1
ATOM 2480 N N . PRO A 1 316 ? -15.591 -6.300 9.380 1.00 84.12 316 PRO A N 1
ATOM 2481 C CA . PRO A 1 316 ? -16.138 -5.033 8.901 1.00 84.12 316 PRO A CA 1
ATOM 2482 C C . PRO A 1 316 ? -17.390 -4.607 9.676 1.00 84.12 316 PRO A C 1
ATOM 2484 O O . PRO A 1 316 ? -17.515 -3.448 10.067 1.00 84.12 316 PRO A O 1
ATOM 2487 N N . GLU A 1 317 ? -18.299 -5.545 9.967 1.00 80.50 317 GLU A N 1
ATOM 2488 C CA . GLU A 1 317 ? -19.510 -5.271 10.744 1.00 80.50 317 GLU A CA 1
ATOM 2489 C C . GLU A 1 317 ? -19.205 -4.882 12.189 1.00 80.50 317 GLU A C 1
ATOM 2491 O O . GLU A 1 317 ? -19.841 -3.969 12.710 1.00 80.50 317 GLU A O 1
ATOM 2496 N N . GLY A 1 318 ? -18.228 -5.534 12.826 1.00 82.50 318 GLY A N 1
ATOM 2497 C CA . GLY A 1 318 ? -17.811 -5.192 14.184 1.00 82.50 318 GLY A CA 1
ATOM 2498 C C . GLY A 1 318 ? -17.263 -3.770 14.249 1.00 82.50 318 GLY A C 1
ATOM 2499 O O . GLY A 1 318 ? -17.658 -2.997 15.112 1.00 82.50 318 GLY A O 1
ATOM 2500 N N . MET A 1 319 ? -16.444 -3.379 13.269 1.00 86.06 319 MET A N 1
ATOM 2501 C CA . MET A 1 319 ? -15.912 -2.018 13.189 1.00 86.06 319 MET A CA 1
ATOM 2502 C C . MET A 1 319 ? -17.008 -0.964 12.958 1.00 86.06 319 MET A C 1
ATOM 2504 O O . MET A 1 319 ? -16.983 0.112 13.553 1.00 86.06 319 MET A O 1
ATOM 2508 N N . LEU A 1 320 ? -18.002 -1.281 12.118 1.00 80.75 320 LEU A N 1
ATOM 2509 C CA . LEU A 1 320 ? -19.194 -0.449 11.907 1.00 80.75 320 LEU A CA 1
ATOM 2510 C C . LEU A 1 320 ? -20.016 -0.284 13.181 1.00 80.75 320 LEU A C 1
ATOM 2512 O O . LEU A 1 320 ? -20.513 0.812 13.452 1.00 80.75 320 LEU A O 1
ATOM 2516 N N . GLN A 1 321 ? -20.179 -1.367 13.935 1.00 82.12 321 GLN A N 1
ATOM 2517 C CA . GLN A 1 321 ? -20.921 -1.357 15.183 1.00 82.12 321 GLN A CA 1
ATOM 2518 C C . GLN A 1 321 ? -20.194 -0.525 16.237 1.00 82.12 321 GLN A C 1
ATOM 2520 O O . GLN A 1 321 ? -20.811 0.387 16.784 1.00 82.12 321 GLN A O 1
ATOM 2525 N N . ASP A 1 322 ? -18.900 -0.769 16.442 1.00 81.50 322 ASP A N 1
ATOM 2526 C CA . ASP A 1 322 ? -18.082 -0.037 17.410 1.00 81.50 322 ASP A CA 1
ATOM 2527 C C . ASP A 1 322 ? -18.105 1.474 17.141 1.00 81.50 322 ASP A C 1
ATOM 2529 O O . ASP A 1 322 ? -18.212 2.268 18.073 1.00 81.50 322 ASP A O 1
ATOM 2533 N N . TYR A 1 323 ? -18.070 1.893 15.871 1.00 79.38 323 TYR A N 1
ATOM 2534 C CA . TYR A 1 323 ? -18.204 3.313 15.541 1.00 79.38 323 TYR A CA 1
ATOM 2535 C C . TYR A 1 323 ? -19.595 3.851 15.859 1.00 79.38 323 TYR A C 1
ATOM 2537 O O . TYR A 1 323 ? -19.747 4.939 16.410 1.00 79.38 323 TYR A O 1
ATOM 2545 N N . SER A 1 324 ? -20.638 3.097 15.501 1.00 77.75 324 SER A N 1
ATOM 2546 C CA . SER A 1 324 ? -22.017 3.536 15.728 1.00 77.75 324 SER A CA 1
ATOM 2547 C C . SER A 1 324 ? -22.351 3.704 17.212 1.00 77.75 324 SER A C 1
ATOM 2549 O O . SER A 1 324 ? -23.223 4.503 17.548 1.00 77.75 324 SER A O 1
ATOM 2551 N N . THR A 1 325 ? -21.650 2.980 18.089 1.00 82.62 325 THR A N 1
ATOM 2552 C CA . THR A 1 325 ? -21.783 3.072 19.546 1.00 82.62 325 THR A CA 1
ATOM 2553 C C . THR A 1 325 ? -20.788 4.048 20.181 1.00 82.62 325 THR A C 1
ATOM 2555 O O . THR A 1 325 ? -20.870 4.282 21.384 1.00 82.62 325 THR A O 1
ATOM 2558 N N . GLY A 1 326 ? -19.874 4.638 19.401 1.00 78.38 326 GLY A N 1
ATOM 2559 C CA . GLY A 1 326 ? -18.833 5.548 19.886 1.00 78.38 326 GLY A CA 1
ATOM 2560 C C . GLY A 1 326 ? -17.699 4.861 20.654 1.00 78.38 326 GLY A C 1
ATOM 2561 O O . GLY A 1 326 ? -16.948 5.534 21.356 1.00 78.38 326 GLY A O 1
ATOM 2562 N N . ALA A 1 327 ? -17.573 3.534 20.548 1.00 75.25 327 ALA A N 1
ATOM 2563 C CA . ALA A 1 327 ? -16.461 2.780 21.127 1.00 75.25 327 ALA A CA 1
ATOM 2564 C C . ALA A 1 327 ? -15.142 2.995 20.358 1.00 75.25 327 ALA A C 1
ATOM 2566 O O . ALA A 1 327 ? -14.061 2.780 20.915 1.00 75.25 327 ALA A O 1
ATOM 2567 N N . VAL A 1 328 ? -15.233 3.417 19.090 1.00 68.19 328 VAL A N 1
ATOM 2568 C CA . VAL A 1 328 ? -14.119 3.822 18.215 1.00 68.19 328 VAL A CA 1
ATOM 2569 C C . VAL A 1 328 ? -14.476 5.038 17.370 1.00 68.19 328 VAL A C 1
ATOM 2571 O O . VAL A 1 328 ? -15.682 5.306 17.174 1.00 68.19 328 VAL A O 1
#

pLDDT: mean 75.15, std 23.43, range [19.62, 98.62]

Sequence (328 aa):
WCSGSLRGRRGGQWCAASFVLANFRTSRPNMCSNLYTCSSKFSTMQVRRATILPGSKNSGTKSAMSAPPWKEAASLIVVSRAPLRDVVGKDLATAMMATVWNNQTERVSRCDYRVLMVKRSSLSSFMANAYVYPGGLCEPCDFSSDWWEVFAAVGATKEALLRDVCNKAKGPRPPMITKPMTLSHNQLSSENHLPGDLAYRISAIRETFEETGVLLLTQAAPARGEAILADSISEGIDTTLWRQRLREDPVNLLRMCRENRLCPNVWALHEWWDWLTPISVGHRRYDTMFYICCMDKQPQVVLDQSEVITLKWCTPEGMLQDYSTGAV

Organism: Rhipicephalus microplus (NCBI:txid6941)

Foldseek 3Di:
DDPDDDDDDDDDQPACLCVVQVLVPPDPDVCDLDLLVNLVVLLQDAADEDDPDDDDDDDDDDDPPDQDLAFAKEFEWEKEFAPPCLVCVVCVVVVVCVVDDDDDDPPDQSHRMWTKWFAFDCPDPPNHRDIDTQMDGQAVLLFALLLQVLCVLQVHHPVNCCVLFVVSHPDDDDCCQVPPSNQVVVVHDSVRTHGSSRSSLSRNQLRCCLFWVQHFKDSHDDDPPDRDQTDGDDPPNPSVVLSVVCVVPVNSVVVSSVVVSIHHPSNQWRWRYFYWDYPSNDSYIYGYTYTYGYHHHDDHTDGPCHGTPDMDTHDSVVSVVCVVVVVD